Protein AF-0000000078662915 (afdb_homodimer)

pLDDT: mean 79.18, std 27.25, range [23.09, 98.88]

Organism: Novosphingobium aromaticivorans (strain ATCC 700278 / DSM 12444 / CCUG 56034 / CIP 105152 / NBRC 16084 / F199) (NCBI:txid279238)

Solvent-accessible surface area (backbone atoms only — not comparable to full-atom values): 14855 Å² total; per-residue (Å²): 137,83,81,78,77,73,80,78,78,68,84,74,76,77,75,78,74,78,71,64,63,98,58,79,62,72,72,71,41,71,67,49,50,50,50,53,58,54,56,70,69,37,56,68,47,74,76,39,81,43,73,43,39,30,36,21,33,33,58,93,72,35,27,37,26,24,48,35,83,85,54,83,62,68,44,68,25,39,49,70,31,75,62,67,77,45,64,71,22,75,66,59,51,35,18,41,63,47,31,38,31,36,27,36,27,26,48,22,25,51,95,86,35,84,71,43,40,41,32,56,40,85,71,46,70,51,83,130,136,82,78,74,7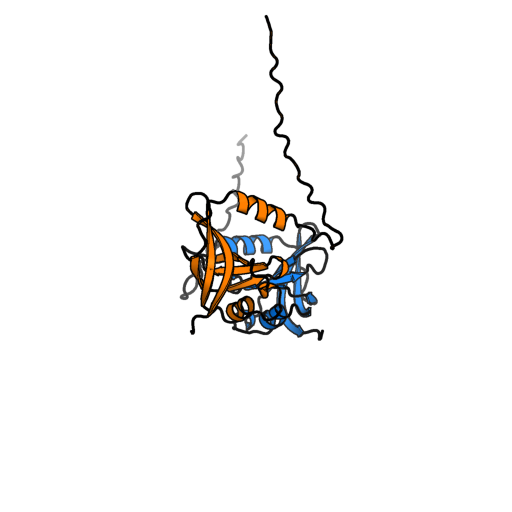6,70,79,79,77,67,83,74,75,75,74,76,73,77,72,64,62,99,58,78,61,72,72,69,42,73,65,49,50,52,51,53,57,54,57,70,70,36,56,65,48,72,75,39,82,44,73,39,39,30,34,21,33,32,57,94,72,35,28,38,27,25,46,36,84,86,54,83,62,69,43,69,24,38,48,68,31,74,62,67,78,45,64,71,22,74,68,60,51,34,17,41,64,47,32,38,31,35,26,37,29,27,48,22,25,52,96,86,35,84,70,44,40,43,34,54,38,86,72,47,72,52,85,131

Radius of gyration: 23.28 Å; Cα contacts (8 Å, |Δi|>4): 462; chains: 2; bounding box: 79×58×66 Å

Secondary structure (DSSP, 8-state):
---------------------SS------HHHHHHHHHHHTSEEPPPEEEEEEEEEEETTTTEEEEE-TTSSSEEEEEE--GGGGSTT-HHHHHHHTT-EEEEEEEEEEETTEEEEEEEEEEEEEPP-/---------------------SS------HHHHHHHHHHHTSEEPPPEEEEEEEEEEETTTTEEEEE-TTSSSEEEEEE--GGGGSTT-HHHHHHHTT-EEEEEEEEEEETTEEEEEEEEEEEEEPP-

Sequence (256 aa):
MTKNVGPRAGPSVCTATIYPVKGTPALLTTEDAEIIRESLKLDWQPLGEILLRTDGFKFHTSGLSIENPEGDGFLMAKVSDPKFKDEENVYTEAAQRRSAITVLARKGYRGGKLAAVEIVEFLNEVPSMTKNVGPRAGPSVCTATIYPVKGTPALLTTEDAEIIRESLKLDWQPLGEILLRTDGFKFHTSGLSIENPEGDGFLMAKVSDPKFKDEENVYTEAAQRRSAITVLARKGYRGGKLAAVEIVEFLNEVPS

Foldseek 3Di:
DDPPPPPPPDPPPPPPPPDDDPDDPPPCPPVNVVVVVVVVPWDKDDKDKDKWFFAAADQVQCWTWTADPVDGDIDTAHEQAPQSNDPPGPRHVRNVVRFIFIFTWMFTDDPRHTDYIYTHGTDGTDDD/DCPCPPPPPPPPPPPPPPDDDPPDPPPCPPVNVVVVVVVVPWDKDDKDKDKWFFAAADQSQCWTWTADPVDGDIDTAHEQAPQSNDPPGPRHVRNVVRFIFIFTWMFTDDPRHTDYIYTHGTDGTDDD

Structure (mmCIF, N/CA/C/O backbone):
data_AF-0000000078662915-model_v1
#
loop_
_entity.id
_entity.type
_entity.pdbx_description
1 polymer 'DUF7947 domain-containing protein'
#
loop_
_atom_site.group_PDB
_atom_site.id
_atom_site.type_symbol
_atom_site.label_atom_id
_atom_site.label_alt_id
_atom_site.label_comp_id
_atom_site.label_asym_id
_atom_site.label_entity_id
_atom_site.label_seq_id
_atom_site.pdbx_PDB_ins_code
_atom_site.Cartn_x
_atom_site.Cartn_y
_atom_site.Cartn_z
_atom_site.occupancy
_atom_site.B_iso_or_equiv
_atom_site.auth_seq_id
_atom_site.auth_comp_id
_atom_site.auth_asym_id
_atom_site.auth_atom_id
_atom_site.pdbx_PDB_model_num
ATOM 1 N N . MET A 1 1 ? 42.406 36.25 36.719 1 28.39 1 MET A N 1
ATOM 2 C CA . MET A 1 1 ? 41.375 36.438 35.719 1 28.39 1 MET A CA 1
ATOM 3 C C . MET A 1 1 ? 40.781 35.094 35.25 1 28.39 1 MET A C 1
ATOM 5 O O . MET A 1 1 ? 41.469 34.312 34.594 1 28.39 1 MET A O 1
ATOM 9 N N . THR A 1 2 ? 39.969 34.375 36.125 1 31.92 2 THR A N 1
ATOM 10 C CA . THR A 1 2 ? 39.438 33.031 36.219 1 31.92 2 THR A CA 1
ATOM 11 C C . THR A 1 2 ? 38.438 32.75 35.094 1 31.92 2 THR A C 1
ATOM 13 O O . THR A 1 2 ? 37.438 33.438 34.969 1 31.92 2 THR A O 1
ATOM 16 N N . LYS A 1 3 ? 38.969 32.219 33.906 1 30.14 3 LYS A N 1
ATOM 17 C CA . LYS A 1 3 ? 38.25 31.875 32.656 1 30.14 3 LYS A CA 1
ATOM 18 C C . LYS A 1 3 ? 37.125 30.875 32.938 1 30.14 3 LYS A C 1
ATOM 20 O O . LYS A 1 3 ? 37.344 29.828 33.531 1 30.14 3 LYS A O 1
ATOM 25 N N . ASN A 1 4 ? 35.812 31.344 33.219 1 29.7 4 ASN A N 1
ATOM 26 C CA . ASN A 1 4 ? 34.562 30.625 33.438 1 29.7 4 ASN A CA 1
ATOM 27 C C . ASN A 1 4 ? 34.25 29.703 32.25 1 29.7 4 ASN A C 1
ATOM 29 O O . ASN A 1 4 ? 34.062 30.156 31.125 1 29.7 4 ASN A O 1
ATOM 33 N N . VAL A 1 5 ? 34.938 28.594 32.156 1 35.88 5 VAL A N 1
ATOM 34 C CA . VAL A 1 5 ? 34.656 27.609 31.109 1 35.88 5 VAL A CA 1
ATOM 35 C C . VAL A 1 5 ? 33.188 27.156 31.203 1 35.88 5 VAL A C 1
ATOM 37 O O . VAL A 1 5 ? 32.75 26.703 32.25 1 35.88 5 VAL A O 1
ATOM 40 N N . GLY A 1 6 ? 32.188 27.969 30.703 1 30.41 6 GLY A N 1
ATOM 41 C CA . GLY A 1 6 ? 30.75 27.641 30.703 1 30.41 6 GLY A CA 1
ATOM 42 C C . GLY A 1 6 ? 30.453 26.25 30.172 1 30.41 6 GLY A C 1
ATOM 43 O O . GLY A 1 6 ? 31.125 25.781 29.25 1 30.41 6 GLY A O 1
ATOM 44 N N 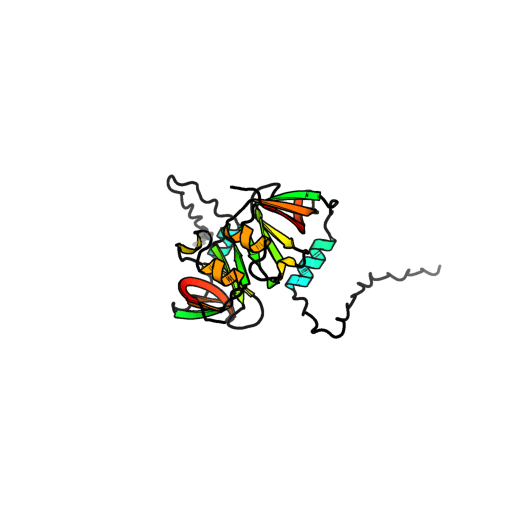. PRO A 1 7 ? 29.969 25.328 31.016 1 30.52 7 PRO A N 1
ATOM 45 C CA . PRO A 1 7 ? 29.609 23.938 30.734 1 30.52 7 PRO A CA 1
ATOM 46 C C . PRO A 1 7 ? 28.719 23.797 29.5 1 30.52 7 PRO A C 1
ATOM 48 O O . PRO A 1 7 ? 27.859 24.656 29.25 1 30.52 7 PRO A O 1
ATOM 51 N N . ARG A 1 8 ? 29.219 23.391 28.359 1 29.59 8 ARG A N 1
ATOM 52 C CA . ARG A 1 8 ? 28.531 23.031 27.125 1 29.59 8 ARG A CA 1
ATOM 53 C C . ARG A 1 8 ? 27.375 22.062 27.406 1 29.59 8 ARG A C 1
ATOM 55 O O . ARG A 1 8 ? 27.594 20.969 27.922 1 29.59 8 ARG A O 1
ATOM 62 N N . ALA A 1 9 ? 26.156 22.531 27.859 1 29.72 9 ALA A N 1
ATOM 63 C CA . ALA A 1 9 ? 24.922 21.75 27.969 1 29.72 9 ALA A CA 1
ATOM 64 C C . ALA A 1 9 ? 24.688 20.906 26.719 1 29.72 9 ALA A C 1
ATOM 66 O O . ALA A 1 9 ? 24.641 21.438 25.609 1 29.72 9 ALA A O 1
ATOM 67 N N . GLY A 1 10 ? 25.391 19.812 26.547 1 29.17 10 GLY A N 1
ATOM 68 C CA . GLY A 1 10 ? 25.094 18.844 25.5 1 29.17 10 GLY A CA 1
ATOM 69 C C . GLY A 1 10 ? 23.625 18.516 25.375 1 29.17 10 GLY A C 1
ATOM 70 O O . GLY A 1 10 ? 22.875 18.688 26.328 1 29.17 10 GLY A O 1
ATOM 71 N N . PRO A 1 11 ? 22.891 18.812 24.297 1 27.42 11 PRO A N 1
ATOM 72 C CA . PRO A 1 11 ? 21.453 18.531 24.094 1 27.42 11 PRO A CA 1
ATOM 73 C C . PRO A 1 11 ? 21.078 17.109 24.5 1 27.42 11 PRO A C 1
ATOM 75 O O . PRO A 1 11 ? 21.719 16.156 24.062 1 27.42 11 PRO A O 1
ATOM 78 N N . SER A 1 12 ? 20.828 16.875 25.766 1 27.55 12 SER A N 1
ATOM 79 C CA . SER A 1 12 ? 20.312 15.578 26.219 1 27.55 12 SER A CA 1
ATOM 80 C C . SER A 1 12 ? 19.094 15.141 25.422 1 27.55 12 SER A C 1
ATOM 82 O O . SER A 1 12 ? 18.125 15.891 25.297 1 27.55 12 SER A O 1
ATOM 84 N N . VAL A 1 13 ? 19.344 14.492 24.297 1 29.81 13 VAL A N 1
ATOM 85 C CA . VAL A 1 13 ? 18.266 13.852 23.531 1 29.81 13 VAL A CA 1
ATOM 86 C C . VAL A 1 13 ? 17.422 12.969 24.453 1 29.81 13 VAL A C 1
ATOM 88 O O . VAL A 1 13 ? 17.953 12.094 25.141 1 29.81 13 VAL A O 1
ATOM 91 N N . CYS A 1 14 ? 16.469 13.492 25.156 1 23.09 14 CYS A N 1
ATOM 92 C CA . CYS A 1 14 ? 15.5 12.773 25.984 1 23.09 14 CYS A CA 1
ATOM 93 C C . CYS A 1 14 ? 14.883 11.609 25.219 1 23.09 14 CYS A C 1
ATOM 95 O O . CYS A 1 14 ? 14.266 11.812 24.172 1 23.09 14 CYS A O 1
ATOM 97 N N . THR A 1 15 ? 15.531 10.469 25.25 1 27.44 15 THR A N 1
ATOM 98 C CA . THR A 1 15 ? 14.953 9.227 24.75 1 27.44 15 THR A CA 1
ATOM 99 C C . THR A 1 15 ? 13.672 8.891 25.5 1 27.44 15 THR A C 1
ATOM 101 O O . THR A 1 15 ? 13.688 8.695 26.719 1 27.44 15 THR A O 1
ATOM 104 N N . ALA A 1 16 ? 12.578 9.523 25.25 1 27.44 16 ALA A N 1
ATOM 105 C CA . ALA A 1 16 ? 11.344 9.07 25.875 1 27.44 16 ALA A CA 1
ATOM 106 C C . ALA A 1 16 ? 11.062 7.605 25.547 1 27.44 16 ALA A C 1
ATOM 108 O O . ALA A 1 16 ? 11.008 7.23 24.375 1 27.44 16 ALA A O 1
ATOM 109 N N . THR A 1 17 ? 11.57 6.773 26.344 1 27.38 17 THR A N 1
ATOM 110 C CA . THR A 1 17 ? 11.188 5.363 26.281 1 27.38 17 THR A CA 1
ATOM 111 C C . THR A 1 17 ? 9.719 5.18 26.625 1 27.38 17 THR A C 1
ATOM 113 O O . THR A 1 17 ? 9.305 5.488 27.75 1 27.38 17 THR A O 1
ATOM 116 N N . ILE A 1 18 ? 8.844 5.371 25.766 1 28.08 18 ILE A N 1
ATOM 117 C CA . ILE A 1 18 ? 7.457 5.008 26.062 1 28.08 18 ILE A CA 1
ATOM 118 C C . ILE A 1 18 ? 7.375 3.523 26.406 1 28.08 18 ILE A C 1
ATOM 120 O O . ILE A 1 18 ? 7.828 2.672 25.641 1 28.08 18 ILE A O 1
ATOM 124 N N . TYR A 1 19 ? 7.352 3.273 27.641 1 29.3 19 TYR A N 1
ATOM 125 C CA . TYR A 1 19 ? 7.098 1.935 28.156 1 29.3 19 TYR A CA 1
ATOM 126 C C . TYR A 1 19 ? 5.734 1.425 27.703 1 29.3 19 TYR A C 1
ATOM 128 O O . TYR A 1 19 ? 4.734 2.135 27.797 1 29.3 19 TYR A O 1
ATOM 136 N N . PRO A 1 20 ? 5.723 0.413 26.828 1 33.88 20 PRO A N 1
ATOM 137 C CA . PRO A 1 20 ? 4.414 -0.174 26.516 1 33.88 20 PRO A CA 1
ATOM 138 C C . PRO A 1 20 ? 3.658 -0.603 27.781 1 33.88 20 PRO A C 1
ATOM 140 O O . PRO A 1 20 ? 4.273 -0.984 28.781 1 33.88 20 PRO A O 1
ATOM 143 N N . VAL A 1 21 ? 2.549 -0.053 28.156 1 32.47 21 VAL A N 1
ATOM 144 C CA . VAL A 1 21 ? 1.638 -0.711 29.078 1 32.47 21 VAL A CA 1
ATOM 145 C C . VAL A 1 21 ? 1.659 -2.221 28.844 1 32.47 21 VAL A C 1
ATOM 147 O O . VAL A 1 21 ? 2.082 -2.682 27.781 1 32.47 21 VAL A O 1
ATOM 150 N N . LYS A 1 22 ? 0.909 -3.125 29.719 1 38 22 LYS A N 1
ATOM 151 C CA . LYS A 1 22 ? 0.925 -4.582 29.844 1 38 22 LYS A CA 1
ATOM 152 C C . LYS A 1 22 ? 0.875 -5.246 28.469 1 38 22 LYS A C 1
ATOM 154 O O . LYS A 1 22 ? 0.846 -6.477 28.375 1 38 22 LYS A O 1
ATOM 159 N N . GLY A 1 23 ? 0.246 -4.613 27.469 1 35.97 23 GLY A N 1
ATOM 160 C CA . GLY A 1 23 ? 0.067 -5.305 26.203 1 35.97 23 GLY A CA 1
ATOM 161 C C . GLY A 1 23 ? 1.358 -5.461 25.422 1 35.97 23 GLY A C 1
ATOM 162 O O . GLY A 1 23 ? 2.379 -4.867 25.781 1 35.97 23 GLY A O 1
ATOM 163 N N . THR A 1 24 ? 1.546 -6.492 24.547 1 36.34 24 THR A N 1
ATOM 164 C CA . THR A 1 24 ? 2.699 -6.805 23.703 1 36.34 24 THR A CA 1
ATOM 165 C C . THR A 1 24 ? 3.291 -5.535 23.109 1 36.34 24 THR A C 1
ATOM 167 O O . THR A 1 24 ? 2.57 -4.723 22.516 1 36.34 24 THR A O 1
ATOM 170 N N . PRO A 1 25 ? 4.375 -5.035 23.625 1 37.81 25 PRO A N 1
ATOM 171 C CA . PRO A 1 25 ? 5.051 -3.918 22.953 1 37.81 25 PRO A CA 1
ATOM 172 C C . PRO A 1 25 ? 4.887 -3.941 21.438 1 37.81 25 PRO A C 1
ATOM 174 O O . PRO A 1 25 ? 5.16 -4.961 20.797 1 37.81 25 PRO A O 1
ATOM 177 N N . ALA A 1 26 ? 3.82 -3.545 20.984 1 41.88 26 ALA A N 1
ATOM 178 C CA . ALA A 1 26 ? 3.857 -3.379 19.531 1 41.88 26 ALA A CA 1
ATOM 179 C C . ALA A 1 26 ? 5.211 -2.84 19.078 1 41.88 26 ALA A C 1
ATOM 181 O O . ALA A 1 26 ? 5.66 -1.793 19.547 1 41.88 26 ALA A O 1
ATOM 182 N N . LEU A 1 27 ? 6.16 -3.643 18.859 1 40.62 27 LEU A N 1
ATOM 183 C CA . LEU A 1 27 ? 7.469 -3.305 18.312 1 40.62 27 LEU A CA 1
ATOM 184 C C . LEU A 1 27 ? 7.355 -2.176 17.297 1 40.62 27 LEU A C 1
ATOM 186 O O . LEU A 1 27 ? 6.656 -2.309 16.281 1 40.62 27 LEU A O 1
ATOM 190 N N . LEU A 1 28 ? 7.316 -1.055 17.781 1 49.72 28 LEU A N 1
ATOM 191 C CA . LEU A 1 28 ? 7.531 0.052 16.859 1 49.72 28 LEU A CA 1
ATOM 192 C C . LEU A 1 28 ? 8.625 -0.286 15.852 1 49.72 28 LEU A C 1
ATOM 194 O O . LEU A 1 28 ? 9.773 -0.539 16.234 1 49.72 28 LEU A O 1
ATOM 198 N N . THR A 1 29 ? 8.203 -0.725 14.719 1 55.97 29 THR A N 1
ATOM 199 C CA . THR A 1 29 ? 9.211 -0.994 13.703 1 55.97 29 THR A CA 1
ATOM 200 C C . THR A 1 29 ? 9.977 0.278 13.352 1 55.97 29 THR A C 1
ATOM 202 O O . THR A 1 29 ? 9.562 1.38 13.711 1 55.97 29 THR A O 1
ATOM 205 N N . THR A 1 30 ? 11.164 0.078 13.008 1 58.88 30 THR A N 1
ATOM 206 C CA . THR A 1 30 ? 11.969 1.174 12.469 1 58.88 30 THR A CA 1
ATOM 207 C C . THR A 1 30 ? 11.133 2.031 11.523 1 58.88 30 THR A C 1
ATOM 209 O O . THR A 1 30 ? 11.266 3.258 11.508 1 58.88 30 THR A O 1
ATOM 212 N N . GLU A 1 31 ? 10.242 1.367 10.828 1 57.69 31 GLU A N 1
ATOM 213 C CA . GLU A 1 31 ? 9.375 2.09 9.906 1 57.69 31 GLU A CA 1
ATOM 214 C C . GLU A 1 31 ? 8.391 2.979 10.656 1 57.69 31 GLU A C 1
ATOM 216 O O . GLU A 1 31 ? 8.164 4.129 10.273 1 57.69 31 GLU A O 1
ATOM 221 N N . ASP A 1 32 ? 7.934 2.436 11.742 1 60.81 32 ASP A N 1
ATOM 222 C CA . ASP A 1 32 ? 7.012 3.229 12.555 1 60.81 32 ASP A CA 1
ATOM 223 C C . ASP A 1 32 ? 7.719 4.445 13.156 1 60.81 32 ASP A C 1
ATOM 225 O O . ASP A 1 32 ? 7.168 5.547 13.156 1 60.81 32 ASP A O 1
ATOM 229 N N . ALA A 1 33 ? 8.891 4.188 13.617 1 62.19 33 ALA A N 1
ATOM 230 C CA . ALA A 1 33 ? 9.656 5.273 14.227 1 62.19 33 ALA A CA 1
ATOM 231 C C . ALA A 1 33 ? 9.938 6.383 13.219 1 62.19 33 ALA A C 1
ATOM 233 O O . ALA A 1 33 ? 9.867 7.566 13.555 1 62.19 33 ALA A O 1
ATOM 234 N N . GLU A 1 34 ? 10.266 6.047 12.055 1 63.16 34 GLU A N 1
ATOM 235 C CA . GLU A 1 34 ? 10.555 7.031 11.023 1 63.16 34 GLU A CA 1
ATOM 236 C C . GLU A 1 34 ? 9.305 7.828 10.648 1 63.16 34 GLU A C 1
ATOM 238 O O . GLU A 1 34 ? 9.375 9.047 10.477 1 63.16 34 GLU A O 1
ATOM 243 N N . ILE A 1 35 ? 8.242 7.18 10.695 1 65.12 35 ILE A N 1
ATOM 244 C CA . ILE A 1 35 ? 6.984 7.844 10.391 1 65.12 35 ILE A CA 1
ATOM 245 C C . ILE A 1 35 ? 6.664 8.867 11.477 1 65.12 35 ILE A C 1
ATOM 247 O O . ILE A 1 35 ? 6.289 10.008 11.172 1 65.12 35 ILE A O 1
ATOM 251 N N . ILE A 1 36 ? 6.844 8.445 12.703 1 64.75 36 ILE A N 1
ATOM 252 C CA . ILE A 1 36 ? 6.574 9.344 13.82 1 64.75 36 ILE A CA 1
ATOM 253 C C . ILE A 1 36 ? 7.508 10.547 13.758 1 64.75 36 ILE A C 1
ATOM 255 O O . ILE A 1 36 ? 7.062 11.695 13.859 1 64.75 36 ILE A O 1
ATOM 259 N N . ARG A 1 37 ? 8.742 10.336 13.609 1 69.5 37 ARG A N 1
ATOM 260 C CA . ARG A 1 37 ? 9.727 11.414 13.562 1 69.5 37 ARG A CA 1
ATOM 261 C C . ARG A 1 37 ? 9.414 12.383 12.422 1 69.5 37 ARG A C 1
ATOM 263 O O . ARG A 1 37 ? 9.477 13.602 12.602 1 69.5 37 ARG A O 1
ATOM 270 N N . GLU A 1 38 ? 9.039 11.852 11.328 1 72.06 38 GLU A N 1
ATOM 271 C CA . GLU A 1 38 ? 8.75 12.703 10.18 1 72.06 38 GLU A CA 1
ATOM 272 C C . GLU A 1 38 ? 7.477 13.516 10.398 1 72.06 38 GLU A C 1
ATOM 274 O O . GLU A 1 38 ? 7.398 14.68 10.016 1 72.06 38 GLU A O 1
ATOM 279 N N . SER A 1 39 ? 6.648 12.867 11.078 1 74.31 39 SER A N 1
ATOM 280 C CA . SER A 1 39 ? 5.379 13.539 11.336 1 74.31 39 SER A CA 1
ATOM 281 C C . SER A 1 39 ? 5.566 14.742 12.258 1 74.31 39 SER A C 1
ATOM 283 O O . SER A 1 39 ? 4.879 15.758 12.109 1 74.31 39 SER A O 1
ATOM 285 N N . LEU A 1 40 ? 6.543 14.609 13.18 1 74.44 40 LEU A N 1
ATOM 286 C CA . LEU A 1 40 ? 6.762 15.664 14.172 1 74.44 40 LEU A CA 1
ATOM 287 C C . LEU A 1 40 ? 7.383 16.891 13.516 1 74.44 40 LEU A C 1
ATOM 289 O O . LEU A 1 40 ? 7.285 18 14.055 1 74.44 40 LEU A O 1
ATOM 293 N N . LYS A 1 41 ? 7.848 16.828 12.445 1 84.62 41 LYS A N 1
ATOM 294 C CA . LYS A 1 41 ? 8.578 17.922 11.797 1 84.62 41 LYS A CA 1
ATOM 295 C C . LYS A 1 41 ? 7.711 18.609 10.75 1 84.62 41 LYS A C 1
ATOM 297 O O . LYS A 1 41 ? 8.164 19.547 10.078 1 84.62 41 LYS A O 1
ATOM 302 N N . LEU A 1 42 ? 6.457 18.359 10.797 1 93.69 42 LEU A N 1
ATOM 303 C CA . LEU A 1 42 ? 5.617 18.891 9.734 1 93.69 42 LEU A CA 1
ATOM 304 C C . LEU A 1 42 ? 4.824 20.094 10.227 1 93.69 42 LEU A C 1
ATOM 306 O O . LEU A 1 42 ? 4.523 20.203 11.414 1 93.69 42 LEU A O 1
ATOM 310 N N . ASP A 1 43 ? 4.578 21.047 9.375 1 95.31 43 ASP A N 1
ATOM 311 C CA . ASP A 1 43 ? 3.611 22.109 9.617 1 95.31 43 ASP A CA 1
ATOM 312 C C . ASP A 1 43 ? 2.186 21.641 9.367 1 95.31 43 ASP A C 1
ATOM 314 O O . ASP A 1 43 ? 1.723 21.625 8.219 1 95.31 43 ASP A O 1
ATOM 318 N N . TRP A 1 44 ? 1.482 21.234 10.461 1 96.56 44 TRP A N 1
ATOM 319 C CA . TRP A 1 44 ? 0.143 20.672 10.344 1 96.56 44 TRP A CA 1
ATOM 320 C C . TRP A 1 44 ? -0.913 21.766 10.305 1 96.56 44 TRP A C 1
ATOM 322 O O . TRP A 1 44 ? -0.854 22.719 11.078 1 96.56 44 TRP A O 1
ATOM 332 N N . GLN A 1 45 ? -1.769 21.562 9.398 1 97.44 45 GLN A N 1
ATOM 333 C CA . GLN A 1 45 ? -2.947 22.422 9.336 1 97.44 45 GLN A CA 1
ATOM 334 C C . GLN A 1 45 ? -4.074 21.859 10.203 1 97.44 45 GLN A C 1
ATOM 336 O O . GLN A 1 45 ? -4.051 20.703 10.594 1 97.44 45 GLN A O 1
ATOM 341 N N . PRO A 1 46 ? -4.977 22.734 10.523 1 97.56 46 PRO A N 1
ATOM 342 C CA . PRO A 1 46 ? -6.125 22.25 11.289 1 97.56 46 PRO A CA 1
ATOM 343 C C . PRO A 1 46 ? -6.938 21.203 10.531 1 97.56 46 PRO A C 1
ATOM 345 O O . PRO A 1 46 ? -6.906 21.172 9.305 1 97.56 46 PRO A O 1
ATOM 348 N N . LEU A 1 47 ? -7.707 20.453 11.297 1 98.31 47 LEU A N 1
ATOM 349 C CA . LEU A 1 47 ? -8.617 19.453 10.727 1 98.31 47 LEU A CA 1
ATOM 350 C C . LEU A 1 47 ? -9.656 20.125 9.836 1 98.31 47 LEU A C 1
ATOM 352 O O . LEU A 1 47 ? -10.164 21.203 10.164 1 98.31 47 LEU A O 1
ATOM 356 N N . GLY A 1 48 ? -9.922 19.453 8.75 1 98.5 48 GLY A N 1
ATOM 357 C CA . GLY A 1 48 ? -10.984 19.875 7.848 1 98.5 48 GLY A CA 1
ATOM 358 C C . GLY A 1 48 ? -11.453 18.781 6.918 1 98.5 48 GLY A C 1
ATOM 359 O O . GLY A 1 48 ? -10.875 17.688 6.891 1 98.5 48 GLY A O 1
ATOM 360 N N . GLU A 1 49 ? -12.586 19.078 6.246 1 98.69 49 GLU A N 1
ATOM 361 C CA . GLU A 1 49 ? -13.109 18.156 5.242 1 98.69 49 GLU A CA 1
ATOM 362 C C . GLU A 1 49 ? -12.273 18.203 3.965 1 98.69 49 GLU A C 1
ATOM 364 O O . GLU A 1 49 ? -12.008 19.281 3.43 1 98.69 49 GLU A O 1
ATOM 369 N N . ILE A 1 50 ? -11.844 17.078 3.484 1 98.5 50 ILE A N 1
ATOM 370 C CA . ILE A 1 50 ? -11.016 16.984 2.287 1 98.5 50 ILE A CA 1
ATOM 371 C C . ILE A 1 50 ? -11.539 15.883 1.377 1 98.5 50 ILE A C 1
ATOM 373 O O . ILE A 1 50 ? -11.93 14.812 1.852 1 98.5 50 ILE A O 1
ATOM 377 N N . LEU A 1 51 ? -11.57 16.125 0.111 1 98.62 51 LEU A N 1
ATOM 378 C CA . LEU A 1 51 ? -11.875 15.109 -0.894 1 98.62 51 LEU A CA 1
ATOM 379 C C . LEU A 1 51 ? -10.609 14.367 -1.319 1 98.62 51 LEU A C 1
ATOM 381 O O . LEU A 1 51 ? -9.617 15 -1.704 1 98.62 51 LEU A O 1
ATOM 385 N N . LEU A 1 52 ? -10.617 13.102 -1.241 1 98.75 52 LEU A N 1
ATOM 386 C CA . LEU A 1 52 ? -9.469 12.273 -1.6 1 98.75 52 LEU A CA 1
ATOM 387 C C . LEU A 1 52 ? -9.883 11.172 -2.572 1 98.75 52 LEU A C 1
ATOM 389 O O . LEU A 1 52 ? -10.938 10.562 -2.416 1 98.75 52 LEU A O 1
ATOM 393 N N . ARG A 1 53 ? -9.07 10.906 -3.568 1 98.62 53 ARG A N 1
ATOM 394 C CA . ARG A 1 53 ? -9.242 9.734 -4.422 1 98.62 53 ARG A CA 1
ATOM 395 C C . ARG A 1 53 ? -8.375 8.578 -3.943 1 98.62 53 ARG A C 1
ATOM 397 O O . ARG A 1 53 ? -7.152 8.711 -3.848 1 98.62 53 ARG A O 1
ATOM 404 N N . THR A 1 54 ? -9.008 7.438 -3.715 1 98.56 54 THR A N 1
ATOM 405 C CA . THR A 1 54 ? -8.32 6.305 -3.107 1 98.56 54 THR A CA 1
ATOM 406 C C . THR A 1 54 ? -7.648 5.445 -4.172 1 98.56 54 THR A C 1
ATOM 408 O O . THR A 1 54 ? -8.047 5.465 -5.34 1 98.56 54 THR A O 1
ATOM 411 N N . ASP A 1 55 ? -6.617 4.645 -3.783 1 98.06 55 ASP A N 1
ATOM 412 C CA . ASP A 1 55 ? -5.805 3.869 -4.715 1 98.06 55 ASP A CA 1
ATOM 413 C C . ASP A 1 55 ? -5.398 2.529 -4.105 1 98.06 55 ASP A C 1
ATOM 415 O O . ASP A 1 55 ? -4.984 1.616 -4.824 1 98.06 55 ASP A O 1
ATOM 419 N N . GLY A 1 56 ? -5.492 2.406 -2.814 1 98.44 56 GLY A N 1
ATOM 420 C CA . GLY A 1 56 ? -5.066 1.2 -2.123 1 98.44 56 GLY A CA 1
ATOM 421 C C . GLY A 1 56 ? -4.973 1.376 -0.619 1 98.44 56 GLY A C 1
ATOM 422 O O . GLY A 1 56 ? -5.438 2.379 -0.075 1 98.44 56 GLY A O 1
ATOM 423 N N . PHE A 1 57 ? -4.367 0.369 0.072 1 98.69 57 PHE A N 1
ATOM 424 C CA . PHE A 1 57 ? -4.199 0.446 1.519 1 98.69 57 PHE A CA 1
ATOM 425 C C . PHE A 1 57 ? -3.16 -0.559 1.999 1 98.69 57 PHE A C 1
ATOM 427 O O . PHE A 1 57 ? -2.734 -1.432 1.238 1 98.69 57 PHE A O 1
ATOM 434 N N . LYS A 1 58 ? -2.744 -0.357 3.164 1 97.44 58 LYS A N 1
ATOM 435 C CA . LYS A 1 58 ? -1.935 -1.282 3.951 1 97.44 58 LYS A CA 1
ATOM 436 C C . LYS A 1 58 ? -2.432 -1.358 5.391 1 97.44 58 LYS A C 1
ATOM 438 O O . LYS A 1 58 ? -2.398 -0.363 6.117 1 97.44 58 LYS A O 1
ATOM 443 N N . PHE A 1 59 ? -2.781 -2.578 5.824 1 97.69 59 PHE A N 1
ATOM 444 C CA . PHE A 1 59 ? -3.318 -2.729 7.172 1 97.69 59 PHE A CA 1
ATOM 445 C C . PHE A 1 59 ? -2.234 -2.498 8.219 1 97.69 59 PHE A C 1
ATOM 447 O O . PHE A 1 59 ? -2.449 -1.774 9.195 1 97.69 59 PHE A O 1
ATOM 454 N N . HIS A 1 60 ? -1.067 -3.061 8.055 1 94.06 60 HIS A N 1
ATOM 455 C CA . HIS A 1 60 ? -0.074 -3.078 9.125 1 94.06 60 HIS A CA 1
ATOM 456 C C . HIS A 1 60 ? 0.406 -1.668 9.453 1 94.06 60 HIS A C 1
ATOM 458 O O . HIS A 1 60 ? 0.911 -1.421 10.547 1 94.06 60 HIS A O 1
ATOM 464 N N . THR A 1 61 ? 0.255 -0.765 8.484 1 93.44 61 THR A N 1
ATOM 465 C CA . THR A 1 61 ? 0.702 0.598 8.75 1 93.44 61 THR A CA 1
ATOM 466 C C . THR A 1 61 ? -0.49 1.534 8.93 1 93.44 61 THR A C 1
ATOM 468 O O . THR A 1 61 ? -0.319 2.748 9.055 1 93.44 61 THR A O 1
ATOM 471 N N . SER A 1 62 ? -1.697 1.062 8.836 1 96.81 62 SER A N 1
ATOM 472 C CA . SER A 1 62 ? -2.906 1.878 8.82 1 96.81 62 SER A CA 1
ATOM 473 C C . SER A 1 62 ? -2.826 2.959 7.746 1 96.81 62 SER A C 1
ATOM 475 O O . SER A 1 62 ? -3.121 4.129 8.008 1 96.81 62 SER A O 1
ATOM 477 N N . GLY A 1 63 ? -2.424 2.562 6.578 1 97.25 63 GLY A N 1
ATOM 478 C CA . GLY A 1 63 ? -2.189 3.49 5.484 1 97.25 63 GLY A CA 1
ATOM 479 C C . GLY A 1 63 ? -3.219 3.377 4.375 1 97.25 63 GLY A C 1
ATOM 480 O O . GLY A 1 63 ? -3.543 2.273 3.932 1 97.25 63 GLY A O 1
ATOM 481 N N . LEU A 1 64 ? -3.678 4.488 3.926 1 98.69 64 LEU A N 1
ATOM 482 C CA . LEU A 1 64 ? -4.531 4.586 2.748 1 98.69 64 LEU A CA 1
ATOM 483 C C . LEU A 1 64 ? -3.803 5.281 1.604 1 98.69 64 LEU A C 1
ATOM 485 O O . LEU A 1 64 ? -3.402 6.438 1.73 1 98.69 64 LEU A O 1
ATOM 489 N N . SER A 1 65 ? -3.619 4.566 0.548 1 98.25 65 SER A N 1
ATOM 490 C CA . SER A 1 65 ? -3.004 5.145 -0.642 1 98.25 65 SER A CA 1
ATOM 491 C C . SER A 1 65 ? -3.979 6.059 -1.378 1 98.25 65 SER A C 1
ATOM 493 O O . SER A 1 65 ? -5.098 5.652 -1.701 1 98.25 65 SER A O 1
ATOM 495 N N . ILE A 1 66 ? -3.477 7.277 -1.598 1 98.75 66 ILE A N 1
ATOM 496 C CA . ILE A 1 66 ? -4.348 8.266 -2.219 1 98.75 66 ILE A CA 1
ATOM 497 C C . ILE A 1 66 ? -3.586 9.016 -3.309 1 98.75 66 ILE A C 1
ATOM 499 O O . ILE A 1 66 ? -2.355 9.094 -3.271 1 98.75 66 ILE A O 1
ATOM 503 N N . GLU A 1 67 ? -4.359 9.555 -4.281 1 97.94 67 GLU A N 1
ATOM 504 C CA . GLU A 1 67 ? -3.775 10.555 -5.172 1 97.94 67 GLU A CA 1
ATOM 505 C C . GLU A 1 67 ? -3.438 11.836 -4.41 1 97.94 67 GLU A C 1
ATOM 507 O O . GLU A 1 67 ? -4.191 12.266 -3.535 1 97.94 67 GLU A O 1
ATOM 512 N N . ASN A 1 68 ? -2.33 12.359 -4.734 1 97.75 68 ASN A N 1
ATOM 513 C CA . ASN A 1 68 ? -1.988 13.648 -4.141 1 97.75 68 ASN A CA 1
ATOM 514 C C . ASN A 1 68 ? -3.035 14.711 -4.465 1 97.75 68 ASN A C 1
ATOM 516 O O . ASN A 1 68 ? -3.225 15.062 -5.633 1 97.75 68 ASN A O 1
ATOM 520 N N . PRO A 1 69 ? -3.641 15.188 -3.398 1 97.94 69 PRO A N 1
ATOM 521 C CA . PRO A 1 69 ? -4.711 16.141 -3.676 1 97.94 69 PRO A CA 1
ATOM 522 C C . PRO A 1 69 ? -4.184 17.5 -4.141 1 97.94 69 PRO A 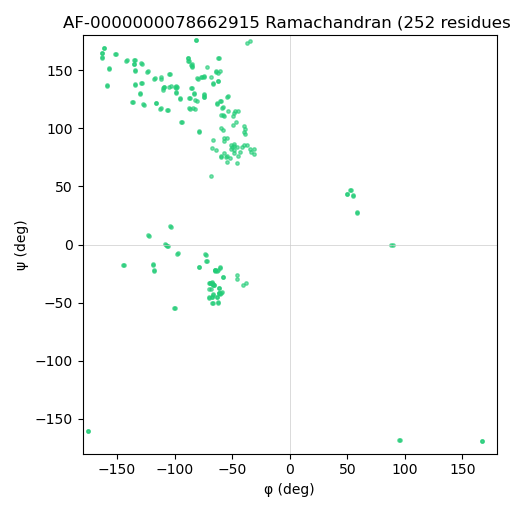C 1
ATOM 524 O O . PRO A 1 69 ? -4.957 18.344 -4.605 1 97.94 69 PRO A O 1
ATOM 527 N N . GLU A 1 70 ? -2.871 17.734 -4.07 1 97 70 GLU A N 1
ATOM 528 C CA . GLU A 1 70 ? -2.33 19.047 -4.41 1 97 70 GLU A CA 1
ATOM 529 C C . GLU A 1 70 ? -1.292 18.953 -5.527 1 97 70 GLU A C 1
ATOM 531 O O . GLU A 1 70 ? -0.59 19.922 -5.82 1 97 70 GLU A O 1
ATOM 536 N N . GLY A 1 71 ? -1.143 17.891 -6.078 1 93.25 71 GLY A N 1
ATOM 537 C CA . GLY A 1 71 ? -0.13 17.734 -7.113 1 93.25 71 GLY A CA 1
ATOM 538 C C . GLY A 1 71 ? -0.159 16.375 -7.77 1 93.25 71 GLY A C 1
ATOM 539 O O . GLY A 1 71 ? -1.186 15.688 -7.75 1 93.25 71 GLY A O 1
ATOM 540 N N . ASP A 1 72 ? 0.923 16.078 -8.375 1 93.12 72 ASP A N 1
ATOM 541 C CA . ASP A 1 72 ? 1.062 14.789 -9.055 1 93.12 72 ASP A CA 1
ATOM 542 C C . ASP A 1 72 ? 1.498 13.695 -8.078 1 93.12 72 ASP A C 1
ATOM 544 O O . ASP A 1 72 ? 2.111 13.984 -7.051 1 93.12 72 ASP A O 1
ATOM 548 N N . GLY A 1 73 ? 1.105 12.539 -8.469 1 95 73 GLY A N 1
ATOM 549 C CA . GLY A 1 73 ? 1.606 11.391 -7.723 1 95 73 GLY A CA 1
ATOM 550 C C . GLY A 1 73 ? 0.646 10.914 -6.652 1 95 73 GLY A C 1
ATOM 551 O O . GLY A 1 73 ? -0.551 11.203 -6.703 1 95 73 GLY A O 1
ATOM 552 N N . PHE A 1 74 ? 1.197 10.031 -5.812 1 96.31 74 PHE A N 1
ATOM 553 C CA . PHE A 1 74 ? 0.406 9.383 -4.777 1 96.31 74 PHE A CA 1
ATOM 554 C C . PHE A 1 74 ? 1.08 9.516 -3.416 1 96.31 74 PHE A C 1
ATOM 556 O O . PHE A 1 74 ? 2.281 9.781 -3.336 1 96.31 74 PHE A O 1
ATOM 563 N N . LEU A 1 75 ? 0.298 9.43 -2.406 1 95.69 75 LEU A N 1
ATOM 564 C CA . LEU A 1 75 ? 0.874 9.344 -1.068 1 95.69 75 LEU A CA 1
ATOM 565 C C . LEU A 1 75 ? 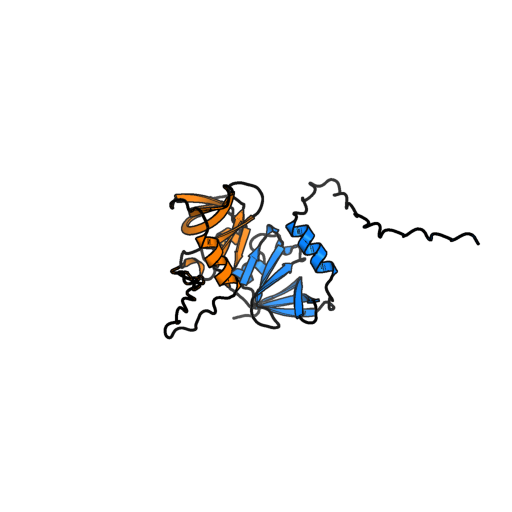0.078 8.383 -0.191 1 95.69 75 LEU A C 1
ATOM 567 O O . LEU A 1 75 ? -1.05 8.016 -0.529 1 95.69 75 LEU A O 1
ATOM 571 N N . MET A 1 76 ? 0.711 7.883 0.849 1 96.44 76 MET A N 1
ATOM 572 C CA . MET A 1 76 ? 0.065 7.047 1.854 1 96.44 76 MET A CA 1
ATOM 573 C C . MET A 1 76 ? -0.413 7.883 3.037 1 96.44 76 MET A C 1
ATOM 575 O O . MET A 1 76 ? 0.388 8.281 3.883 1 96.44 76 MET A O 1
ATOM 579 N N . ALA A 1 77 ? -1.675 8.086 3.09 1 97.88 77 ALA A N 1
ATOM 580 C CA . ALA A 1 77 ? -2.25 8.797 4.23 1 97.88 77 ALA A CA 1
ATOM 581 C C . ALA A 1 77 ? -2.316 7.891 5.457 1 97.88 77 ALA A C 1
ATOM 583 O O . ALA A 1 77 ? -2.619 6.703 5.348 1 97.88 77 ALA A O 1
ATOM 584 N N . LYS A 1 78 ? -2.092 8.469 6.59 1 96.69 78 LYS A N 1
ATOM 585 C CA . LYS A 1 78 ? -2.322 7.762 7.844 1 96.69 78 LYS A CA 1
ATOM 586 C C . LYS A 1 78 ? -3.791 7.824 8.25 1 96.69 78 LYS A C 1
ATOM 588 O O . LYS A 1 78 ? -4.391 8.906 8.266 1 96.69 78 LYS A O 1
ATOM 593 N N . VAL A 1 79 ? -4.312 6.676 8.562 1 98.5 79 VAL A N 1
ATOM 594 C CA . VAL A 1 79 ? -5.695 6.648 9.031 1 98.5 79 VAL A CA 1
ATOM 595 C C . VAL A 1 79 ? -5.719 6.383 10.531 1 98.5 79 VAL A C 1
ATOM 597 O O . VAL A 1 79 ? -5.352 5.293 10.984 1 98.5 79 VAL A O 1
ATOM 600 N N . SER A 1 80 ? -6.184 7.336 11.25 1 97.25 80 SER A N 1
ATOM 601 C CA . SER A 1 80 ? -6.238 7.234 12.703 1 97.25 80 SER A CA 1
ATOM 602 C C . SER A 1 80 ? -7.625 6.801 13.172 1 97.25 80 SER A C 1
ATOM 604 O O . SER A 1 80 ? -7.836 6.566 14.367 1 97.25 80 SER A O 1
ATOM 606 N N . ASP A 1 81 ? -8.562 6.734 12.289 1 97.69 81 ASP A N 1
ATOM 607 C CA . ASP A 1 81 ? -9.875 6.18 12.57 1 97.69 81 ASP A CA 1
ATOM 608 C C . ASP A 1 81 ? -9.789 4.695 12.93 1 97.69 81 ASP A C 1
ATOM 610 O O . ASP A 1 81 ? -9.344 3.885 12.109 1 97.69 81 ASP A O 1
ATOM 614 N N . PRO A 1 82 ? -10.234 4.25 14.102 1 97.5 82 PRO A N 1
ATOM 615 C CA . PRO A 1 82 ? -10.141 2.852 14.516 1 97.5 82 PRO A CA 1
ATOM 616 C C . PRO A 1 82 ? -10.891 1.902 13.586 1 97.5 82 PRO A C 1
ATOM 618 O O . PRO A 1 82 ? -10.562 0.717 13.508 1 97.5 82 PRO A O 1
ATOM 621 N N . LYS A 1 83 ? -11.828 2.385 12.82 1 97.12 83 LYS A N 1
ATOM 622 C CA . LYS A 1 83 ? -12.586 1.558 11.891 1 97.12 83 LYS A CA 1
ATOM 623 C C . LYS A 1 83 ? -11.672 0.946 10.828 1 97.12 83 LYS A C 1
ATOM 625 O O . LYS A 1 83 ? -12.023 -0.052 10.203 1 97.12 83 LYS A O 1
ATOM 630 N N . PHE A 1 84 ? -10.539 1.581 10.633 1 97.94 84 PHE A N 1
ATOM 631 C CA . PHE A 1 84 ? -9.617 1.124 9.594 1 97.94 84 PHE A CA 1
ATOM 632 C C . PHE A 1 84 ? -9.078 -0.263 9.922 1 97.94 84 PHE A C 1
ATOM 634 O O . PHE A 1 84 ? -8.664 -0.999 9.023 1 97.94 84 PHE A O 1
ATOM 641 N N . LYS A 1 85 ? -9.094 -0.664 11.125 1 95.19 85 LYS A N 1
ATOM 642 C CA . LYS A 1 85 ? -8.508 -1.932 11.547 1 95.19 85 LYS A CA 1
ATOM 643 C C . LYS A 1 85 ? -9.43 -3.102 11.211 1 95.19 85 LYS A C 1
ATOM 645 O O . LYS A 1 85 ? -8.984 -4.254 11.172 1 95.19 85 LYS A O 1
ATOM 650 N N . ASP A 1 86 ? -10.664 -2.799 11 1 95.94 86 ASP A N 1
ATOM 651 C CA . ASP A 1 86 ? -11.633 -3.844 10.664 1 95.94 86 ASP A CA 1
ATOM 652 C C . ASP A 1 86 ? -11.445 -4.328 9.227 1 95.94 86 ASP A C 1
ATOM 654 O O . ASP A 1 86 ? -11.094 -3.541 8.344 1 95.94 86 ASP A O 1
ATOM 658 N N . GLU A 1 87 ? -11.664 -5.633 9.008 1 94.12 87 GLU A N 1
ATOM 659 C CA . GLU A 1 87 ? -11.734 -6.129 7.633 1 94.12 87 GLU A CA 1
ATOM 660 C C . GLU A 1 87 ? -12.914 -5.523 6.891 1 94.12 87 GLU A C 1
ATOM 662 O O . GLU A 1 87 ? -13.961 -5.25 7.488 1 94.12 87 GLU A O 1
ATOM 667 N N . GLU A 1 88 ? -12.719 -5.371 5.605 1 94.75 88 GLU A N 1
ATOM 668 C CA . GLU A 1 88 ? -13.773 -4.891 4.723 1 94.75 88 GLU A CA 1
ATOM 669 C C . GLU A 1 88 ? -14.43 -3.631 5.277 1 94.75 88 GLU A C 1
ATOM 671 O O . GLU A 1 88 ? -15.656 -3.533 5.328 1 94.75 88 GLU A O 1
ATOM 676 N N . ASN A 1 89 ? -13.625 -2.695 5.773 1 97.38 89 ASN A N 1
ATOM 677 C CA . ASN A 1 89 ? -14.117 -1.423 6.293 1 97.38 89 ASN A CA 1
ATOM 678 C C . ASN A 1 89 ? -14.375 -0.424 5.168 1 97.38 89 ASN A C 1
ATOM 680 O O . ASN A 1 89 ? -14.07 -0.696 4.004 1 97.38 89 ASN A O 1
ATOM 684 N N . VAL A 1 90 ? -14.891 0.738 5.488 1 98.12 90 VAL A N 1
ATOM 685 C CA . VAL A 1 90 ? -15.359 1.707 4.5 1 98.12 90 VAL A CA 1
ATOM 686 C C . VAL A 1 90 ? -14.18 2.232 3.693 1 98.12 90 VAL A C 1
ATOM 688 O O . VAL A 1 90 ? -14.312 2.523 2.502 1 98.12 90 VAL A O 1
ATOM 691 N N . TYR A 1 91 ? -12.992 2.385 4.293 1 98.62 91 TYR A N 1
ATOM 692 C CA . TYR A 1 91 ? -11.812 2.859 3.582 1 98.62 91 TYR A CA 1
ATOM 693 C C . TYR A 1 91 ? -11.352 1.843 2.543 1 98.62 91 TYR A C 1
ATOM 695 O O . TYR A 1 91 ? -11.109 2.193 1.388 1 98.62 91 TYR A O 1
ATOM 703 N N . THR A 1 92 ? -11.219 0.595 2.996 1 98.19 92 THR A N 1
ATOM 704 C CA . THR A 1 92 ? -10.688 -0.445 2.119 1 98.19 9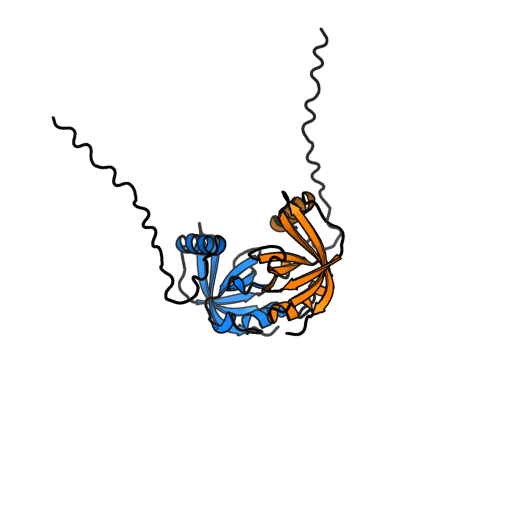2 THR A CA 1
ATOM 705 C C . THR A 1 92 ? -11.688 -0.779 1.014 1 98.19 92 THR A C 1
ATOM 707 O O . THR A 1 92 ? -11.289 -1.083 -0.114 1 98.19 92 THR A O 1
ATOM 710 N N . GLU A 1 93 ? -12.977 -0.7 1.321 1 97.12 93 GLU A N 1
ATOM 711 C CA . GLU A 1 93 ? -14 -0.888 0.293 1 97.12 93 GLU A CA 1
ATOM 712 C C . GLU A 1 93 ? -13.906 0.193 -0.78 1 97.12 93 GLU A C 1
ATOM 714 O O . GLU A 1 93 ? -13.984 -0.103 -1.975 1 97.12 93 GLU A O 1
ATOM 719 N N . ALA A 1 94 ? -13.758 1.419 -0.364 1 97.81 94 ALA A N 1
ATOM 720 C CA . ALA A 1 94 ? -13.617 2.514 -1.32 1 97.81 94 ALA A CA 1
ATOM 721 C C . ALA A 1 94 ? -12.367 2.324 -2.184 1 97.81 94 ALA A C 1
ATOM 723 O O . ALA A 1 94 ? -12.398 2.586 -3.389 1 97.81 94 ALA A O 1
ATOM 724 N N . ALA A 1 95 ? -11.273 1.905 -1.559 1 97.75 95 ALA A N 1
ATOM 725 C CA . ALA A 1 95 ? -10.023 1.707 -2.283 1 97.75 95 ALA A CA 1
ATOM 726 C C . ALA A 1 95 ? -10.172 0.636 -3.359 1 97.75 95 ALA A C 1
ATOM 728 O O . ALA A 1 95 ? -9.578 0.737 -4.434 1 97.75 95 ALA A O 1
ATOM 729 N N . GLN A 1 96 ? -10.93 -0.39 -3.076 1 96.44 96 GLN A N 1
ATOM 730 C CA . GLN A 1 96 ? -11.164 -1.459 -4.043 1 96.44 96 GLN A CA 1
ATOM 731 C C . GLN A 1 96 ? -11.781 -0.915 -5.328 1 96.44 96 GLN A C 1
ATOM 733 O O . GLN A 1 96 ? -11.547 -1.457 -6.41 1 96.44 96 GLN A O 1
ATOM 738 N N . ARG A 1 97 ? -12.445 0.095 -5.203 1 96.06 97 ARG A N 1
ATOM 739 C CA . ARG A 1 97 ? -13.148 0.679 -6.34 1 96.06 97 ARG A CA 1
ATOM 740 C C . ARG A 1 97 ? -12.453 1.946 -6.824 1 96.06 97 ARG A C 1
ATOM 742 O O . ARG A 1 97 ? -12.953 2.629 -7.723 1 96.06 97 ARG A O 1
ATOM 749 N N . ARG A 1 98 ? -11.438 2.318 -6.215 1 97.06 98 ARG A N 1
ATOM 750 C CA . ARG A 1 98 ? -10.719 3.555 -6.508 1 97.06 98 ARG A CA 1
ATOM 751 C C . ARG A 1 98 ? -11.656 4.758 -6.453 1 97.06 98 ARG A C 1
ATOM 753 O O . ARG A 1 98 ? -11.578 5.648 -7.301 1 97.06 98 ARG A O 1
ATOM 760 N N . SER A 1 99 ? -12.477 4.75 -5.465 1 97.38 99 SER A N 1
ATOM 761 C CA . SER A 1 99 ? -13.508 5.781 -5.355 1 97.38 99 SER A CA 1
ATOM 762 C C . SER A 1 99 ? -12.969 7.027 -4.66 1 97.38 99 SER A C 1
ATOM 764 O O . SER A 1 99 ? -11.969 6.961 -3.943 1 97.38 99 SER A O 1
ATOM 766 N N . ALA A 1 100 ? -13.648 8.133 -5.012 1 98.62 100 ALA A N 1
ATOM 767 C CA . ALA A 1 100 ? -13.414 9.352 -4.234 1 98.62 100 ALA A CA 1
ATOM 768 C C . ALA A 1 100 ? -14.203 9.328 -2.928 1 98.62 100 ALA A C 1
ATOM 770 O O . ALA A 1 100 ? -15.352 8.875 -2.895 1 98.62 100 ALA A O 1
ATOM 771 N N . ILE A 1 101 ? -13.555 9.852 -1.882 1 98.75 101 ILE A N 1
ATOM 772 C CA . ILE A 1 101 ? -14.195 9.906 -0.572 1 98.75 101 ILE A CA 1
ATOM 773 C C . ILE A 1 101 ? -13.992 11.281 0.049 1 98.75 101 ILE A C 1
ATOM 775 O O . ILE A 1 101 ? -12.977 11.938 -0.189 1 98.75 101 ILE A O 1
ATOM 779 N N . THR A 1 102 ? -14.906 11.727 0.853 1 98.81 102 THR A N 1
ATOM 780 C CA . THR A 1 102 ? -14.75 12.875 1.74 1 98.81 1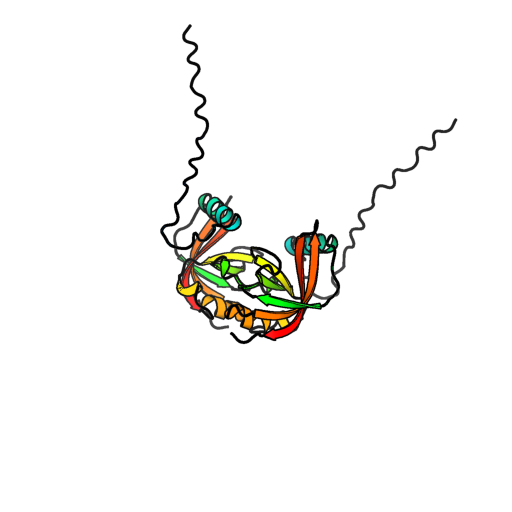02 THR A CA 1
ATOM 781 C C . THR A 1 102 ? -14.422 12.422 3.16 1 98.81 102 THR A C 1
ATOM 783 O O . THR A 1 102 ? -15.07 11.516 3.695 1 98.81 102 THR A O 1
ATOM 786 N N . VAL A 1 103 ? -13.398 13.039 3.684 1 98.88 103 VAL A N 1
ATOM 787 C CA . VAL A 1 103 ? -12.93 12.648 5.012 1 98.88 103 VAL A CA 1
ATOM 788 C C . VAL A 1 103 ? -12.672 13.891 5.859 1 98.88 103 VAL A C 1
ATOM 790 O O . VAL A 1 103 ? -12.555 14.992 5.328 1 98.88 103 VAL A O 1
ATOM 793 N N . LEU A 1 104 ? -12.68 13.68 7.191 1 98.88 104 LEU A N 1
ATOM 794 C CA . LEU A 1 104 ? -12.062 14.633 8.109 1 98.88 104 LEU A CA 1
ATOM 795 C C . LEU A 1 104 ? -10.578 14.336 8.289 1 98.88 104 LEU A C 1
ATOM 797 O O . LEU A 1 104 ? -10.211 13.266 8.773 1 98.88 104 LEU A O 1
ATOM 801 N N . ALA A 1 105 ? -9.781 15.328 7.859 1 98.75 105 ALA A N 1
ATOM 802 C CA . ALA A 1 105 ? -8.344 15.062 7.824 1 98.75 105 ALA A CA 1
ATOM 803 C C . ALA A 1 105 ? -7.543 16.344 8.016 1 98.75 105 ALA A C 1
ATOM 805 O O . ALA A 1 105 ? -8.102 17.453 7.977 1 98.75 105 ALA A O 1
ATOM 806 N N . ARG A 1 106 ? -6.273 16.219 8.328 1 98.06 106 ARG A N 1
ATOM 807 C CA . ARG A 1 106 ? -5.352 17.344 8.312 1 98.06 106 ARG A CA 1
ATOM 808 C C . ARG A 1 106 ? -4.168 17.062 7.391 1 98.06 106 ARG A C 1
ATOM 810 O O . ARG A 1 106 ? -3.75 15.914 7.238 1 98.06 106 ARG A O 1
ATOM 817 N N . LYS A 1 107 ? -3.682 18.125 6.844 1 98.19 107 LYS A N 1
ATOM 818 C CA . LYS A 1 107 ? -2.541 18.094 5.93 1 98.19 107 LYS A CA 1
ATOM 819 C C . LYS A 1 107 ? -1.273 18.594 6.617 1 98.19 107 LYS A C 1
ATOM 821 O O . LYS A 1 107 ? -1.312 19.562 7.375 1 98.19 107 LYS A O 1
ATOM 826 N N . GLY A 1 108 ? -0.173 17.906 6.434 1 97.12 108 GLY A N 1
ATOM 827 C CA . GLY A 1 108 ? 1.146 18.297 6.902 1 97.12 108 GLY A CA 1
ATOM 828 C C . GLY A 1 108 ? 2.082 18.703 5.781 1 97.12 108 GLY A C 1
ATOM 829 O O . GLY A 1 108 ? 2.176 18.031 4.762 1 97.12 108 GLY A O 1
ATOM 830 N N . TYR A 1 109 ? 2.746 19.828 5.996 1 96.62 109 TYR A N 1
ATOM 831 C CA . TYR A 1 109 ? 3.6 20.391 4.957 1 96.62 109 TYR A CA 1
ATOM 832 C C . TYR A 1 109 ? 5.055 20.422 5.402 1 96.62 109 TYR A C 1
ATOM 834 O O . TYR A 1 109 ? 5.344 20.625 6.586 1 96.62 109 TYR A O 1
ATOM 842 N N . ARG A 1 110 ? 5.871 20.188 4.5 1 94.38 110 ARG A N 1
ATOM 843 C CA . ARG A 1 110 ? 7.312 20.375 4.633 1 94.38 110 ARG A CA 1
ATOM 844 C C . ARG A 1 110 ? 7.855 21.234 3.5 1 94.38 110 ARG A C 1
ATOM 846 O O . ARG A 1 110 ? 7.715 20.891 2.324 1 94.38 110 ARG A O 1
ATOM 853 N N . GLY A 1 111 ? 8.492 22.406 3.877 1 92.31 111 GLY A N 1
ATOM 854 C CA . GLY A 1 111 ? 8.992 23.312 2.852 1 92.31 111 GLY A CA 1
ATOM 855 C C . GLY A 1 111 ? 7.918 23.797 1.899 1 92.31 111 GLY A C 1
ATOM 856 O O . GLY A 1 111 ? 8.133 23.859 0.688 1 92.31 111 GLY A O 1
ATOM 857 N N . GLY A 1 112 ? 6.738 23.812 2.426 1 93.31 112 GLY A N 1
ATOM 858 C CA . GLY A 1 112 ? 5.648 24.375 1.645 1 93.31 112 GLY A CA 1
ATOM 859 C C . GLY A 1 112 ? 4.949 23.344 0.771 1 93.31 112 GLY A C 1
ATOM 860 O O . GLY A 1 112 ? 3.982 23.672 0.078 1 93.31 112 GLY A O 1
ATOM 861 N N . LYS A 1 113 ? 5.434 22.078 0.824 1 94.81 113 LYS A N 1
ATOM 862 C CA . LYS A 1 113 ? 4.828 21.031 0.02 1 94.81 113 LYS A CA 1
ATOM 863 C C . LYS A 1 113 ? 4.109 20.016 0.902 1 94.81 113 LYS A C 1
ATOM 865 O O . LYS A 1 113 ? 4.578 19.688 1.997 1 94.81 113 LYS A O 1
ATOM 870 N N . LEU A 1 114 ? 3.018 19.562 0.359 1 97 114 LEU A N 1
ATOM 871 C CA . LEU A 1 114 ? 2.279 18.547 1.096 1 97 114 LEU A CA 1
ATOM 872 C C . LEU A 1 114 ? 3.131 17.297 1.305 1 97 114 LEU A C 1
ATOM 874 O O . LEU A 1 114 ? 3.625 16.703 0.34 1 97 114 LEU A O 1
ATOM 878 N N . ALA A 1 115 ? 3.271 16.938 2.541 1 94.69 115 ALA A N 1
ATOM 879 C CA . ALA A 1 115 ? 4.137 15.797 2.863 1 94.69 115 ALA A CA 1
ATOM 880 C C . ALA A 1 115 ? 3.342 14.672 3.52 1 94.69 115 ALA A C 1
ATOM 882 O O . ALA A 1 115 ? 3.773 13.516 3.516 1 94.69 115 ALA A O 1
ATOM 883 N N . ALA A 1 116 ? 2.199 15.031 4.102 1 96.44 116 ALA A N 1
ATOM 884 C CA . ALA A 1 116 ? 1.433 14.008 4.816 1 96.44 116 ALA A CA 1
ATOM 885 C C . ALA A 1 116 ? -0.039 14.398 4.914 1 96.44 116 ALA A C 1
ATOM 887 O O . ALA A 1 116 ? -0.378 15.586 4.875 1 96.44 116 ALA A O 1
ATOM 888 N N . VAL A 1 117 ? -0.831 13.344 4.988 1 97.69 117 VAL A N 1
ATOM 889 C CA . VAL A 1 117 ? -2.25 13.477 5.297 1 97.69 117 VAL A CA 1
ATOM 890 C C . VAL A 1 117 ? -2.627 12.508 6.414 1 97.69 117 VAL A C 1
ATOM 892 O O . VAL A 1 117 ? -2.236 11.336 6.387 1 97.69 117 VAL A O 1
ATOM 895 N N . GLU A 1 118 ? -3.277 13.023 7.414 1 97.56 118 GLU A N 1
ATOM 896 C CA . GLU A 1 118 ? -3.818 12.172 8.469 1 97.56 118 GLU A CA 1
ATOM 897 C C . GLU A 1 118 ? -5.34 12.242 8.508 1 97.56 118 GLU A C 1
ATOM 899 O O . GLU A 1 118 ? -5.914 13.312 8.727 1 97.56 118 GLU A O 1
ATOM 904 N N . ILE A 1 119 ? -5.891 11.148 8.352 1 98.75 119 ILE A N 1
ATOM 905 C CA . ILE A 1 119 ? -7.344 11.031 8.312 1 98.75 119 ILE A CA 1
ATOM 906 C C . ILE A 1 119 ? -7.863 10.586 9.672 1 98.75 119 ILE A C 1
ATOM 908 O O . ILE A 1 119 ? -7.363 9.625 10.258 1 98.75 119 ILE A O 1
ATOM 912 N N . VAL A 1 120 ? -8.945 11.227 10.125 1 98.56 120 VAL A N 1
ATOM 913 C CA . VAL A 1 120 ? -9.43 10.852 11.445 1 98.56 120 VAL A CA 1
ATOM 914 C C . VAL A 1 120 ? -10.852 10.305 11.344 1 98.56 120 VAL A C 1
ATOM 916 O O . VAL A 1 120 ? -11.344 9.648 12.266 1 98.56 120 VAL A O 1
ATOM 919 N N . GLU A 1 121 ? -11.5 10.609 10.195 1 98.75 121 GLU A N 1
ATOM 920 C CA . GLU A 1 121 ? -12.875 10.148 10.094 1 98.75 121 GLU A CA 1
ATOM 921 C C . GLU A 1 121 ? -13.32 10.062 8.633 1 98.75 121 GLU A C 1
ATOM 923 O O . GLU A 1 121 ? -13.023 10.945 7.836 1 98.75 121 GLU A O 1
ATOM 928 N N . PHE A 1 122 ? -14.016 8.953 8.344 1 98.81 122 PHE A N 1
ATOM 929 C CA . PHE A 1 122 ? -14.695 8.797 7.062 1 98.81 122 PHE A CA 1
ATOM 930 C C . PHE A 1 122 ? -16.047 9.5 7.074 1 98.81 122 PHE A C 1
ATOM 932 O O . PHE A 1 122 ? -16.875 9.258 7.953 1 98.81 122 PHE A O 1
ATOM 939 N N . LEU A 1 123 ? -16.281 10.398 6.148 1 98.44 123 LEU A N 1
ATOM 940 C CA . LEU A 1 123 ? -17.562 11.117 6.121 1 98.44 123 LEU A CA 1
ATOM 941 C C . LEU A 1 123 ? -18.5 10.516 5.078 1 98.44 123 LEU A C 1
ATOM 943 O O . LEU A 1 123 ? -19.625 10.133 5.402 1 98.44 123 LEU A O 1
ATOM 947 N N . ASN A 1 124 ? -18.031 10.43 3.826 1 97.62 124 ASN A N 1
ATOM 948 C CA . ASN A 1 124 ? -18.875 9.82 2.797 1 97.62 124 ASN A CA 1
ATOM 949 C C . ASN A 1 124 ? -18.047 9.43 1.568 1 97.62 124 ASN A C 1
ATOM 951 O O . ASN A 1 124 ? -16.906 9.859 1.418 1 97.62 124 ASN A O 1
ATOM 955 N N . GLU A 1 125 ? -18.641 8.523 0.762 1 97.19 125 GLU A N 1
ATOM 956 C CA . GLU A 1 125 ? -18.109 8.188 -0.556 1 97.19 125 GLU A CA 1
ATOM 957 C C . GLU A 1 125 ? -18.844 8.938 -1.656 1 97.19 125 GLU A C 1
ATOM 959 O O . GLU A 1 125 ? -20.062 9.07 -1.611 1 97.19 125 GLU A O 1
ATOM 964 N N . VAL A 1 126 ? -18.016 9.469 -2.543 1 91.5 126 VAL A N 1
ATOM 965 C CA . VAL A 1 126 ? -18.625 10.219 -3.633 1 91.5 126 VAL A CA 1
ATOM 966 C C . VAL A 1 126 ? -19.094 9.266 -4.73 1 91.5 126 VAL A C 1
ATOM 968 O O . VAL A 1 126 ? -18.297 8.461 -5.23 1 91.5 126 VAL A O 1
ATOM 971 N N . PRO A 1 127 ? -20.406 9.164 -5.043 1 80.31 127 PRO A N 1
ATOM 972 C CA . PRO A 1 127 ? -20.906 8.281 -6.09 1 80.31 127 PRO A CA 1
ATOM 973 C C . PRO A 1 127 ? -20.219 8.5 -7.434 1 80.31 127 PRO A C 1
ATOM 975 O O . PRO A 1 127 ? -19.875 9.633 -7.777 1 80.31 127 PRO A O 1
ATOM 978 N N . SER A 1 128 ? -19.656 7.402 -8.109 1 66.69 128 SER A N 1
ATOM 979 C CA . SER A 1 128 ? -19.109 7.492 -9.453 1 66.69 128 SER A CA 1
ATOM 980 C C . SER A 1 128 ? -20.156 7.918 -10.461 1 66.69 128 SER A C 1
ATOM 982 O O . SER A 1 128 ? -21.344 7.625 -10.289 1 66.69 128 SER A O 1
ATOM 984 N N . MET B 1 1 ? 58.469 6.211 -28.672 1 26.2 1 MET B N 1
ATOM 985 C CA . MET B 1 1 ? 57.812 6.148 -27.375 1 26.2 1 MET B CA 1
ATOM 986 C C . MET B 1 1 ? 56.344 6.492 -27.484 1 26.2 1 MET B C 1
ATOM 988 O O . MET B 1 1 ? 55.969 7.625 -27.812 1 26.2 1 MET B O 1
ATOM 992 N N . THR B 1 2 ? 55.469 5.484 -28 1 25.72 2 THR B N 1
ATOM 993 C CA . THR B 1 2 ? 54.094 5.359 -28.438 1 25.72 2 THR B CA 1
ATOM 994 C C . THR B 1 2 ? 53.125 5.508 -27.266 1 25.72 2 THR B C 1
ATOM 996 O O . THR B 1 2 ? 53.031 4.598 -26.438 1 25.72 2 THR B O 1
ATOM 999 N N . LYS B 1 3 ? 53.188 6.699 -26.578 1 27.3 3 LYS B N 1
ATOM 1000 C CA . LYS B 1 3 ? 52.281 6.883 -25.453 1 27.3 3 LYS B CA 1
ATOM 1001 C C . LYS B 1 3 ? 50.844 6.652 -25.891 1 27.3 3 LYS B C 1
ATOM 1003 O O . LYS B 1 3 ? 50.312 7.402 -26.703 1 27.3 3 LYS B O 1
ATOM 1008 N N . ASN B 1 4 ? 50.438 5.383 -26.188 1 27 4 ASN B N 1
ATOM 1009 C CA . ASN B 1 4 ? 49.062 5.016 -26.531 1 27 4 ASN B CA 1
ATOM 1010 C C . ASN B 1 4 ? 48.094 5.473 -25.453 1 27 4 ASN B C 1
ATOM 1012 O O . ASN B 1 4 ? 48.188 5.059 -24.297 1 27 4 ASN B O 1
ATOM 1016 N N . VAL B 1 5 ? 47.812 6.801 -25.453 1 33.22 5 VAL B N 1
ATOM 1017 C CA . VAL B 1 5 ? 46.75 7.34 -24.609 1 33.22 5 VAL B CA 1
ATOM 1018 C C . VAL B 1 5 ? 45.438 6.555 -24.844 1 33.22 5 VAL B C 1
ATOM 1020 O O . VAL B 1 5 ? 44.969 6.434 -25.984 1 33.22 5 VAL B O 1
ATOM 1023 N N . GLY B 1 6 ? 45.375 5.281 -24.281 1 29.47 6 GLY B N 1
ATOM 1024 C CA . GLY B 1 6 ? 44.156 4.484 -24.391 1 29.47 6 GLY B CA 1
ATOM 1025 C C . GLY B 1 6 ? 42.906 5.262 -24.047 1 29.47 6 GLY B C 1
ATOM 1026 O O . GLY B 1 6 ? 42.938 6.152 -23.203 1 29.47 6 GLY B O 1
ATOM 1027 N N . PRO B 1 7 ? 42 5.465 -25.062 1 29.53 7 PRO B N 1
ATOM 1028 C CA . PRO B 1 7 ? 40.719 6.164 -24.953 1 29.53 7 PRO B CA 1
ATOM 1029 C C . PRO B 1 7 ? 39.906 5.738 -23.734 1 29.53 7 PRO B C 1
ATOM 1031 O O . PRO B 1 7 ? 40 4.586 -23.297 1 29.53 7 PRO B O 1
ATOM 1034 N N . ARG B 1 8 ? 39.812 6.551 -22.672 1 27.52 8 ARG B N 1
ATOM 1035 C CA . ARG B 1 8 ? 38.906 6.465 -21.531 1 27.52 8 ARG B CA 1
ATOM 1036 C C . ARG B 1 8 ? 37.469 6.176 -21.984 1 27.52 8 ARG B C 1
ATOM 1038 O O . ARG B 1 8 ? 36.875 6.984 -22.688 1 27.52 8 ARG B O 1
ATOM 1045 N N . ALA B 1 9 ? 37.156 4.949 -22.5 1 27.12 9 ALA B N 1
ATOM 1046 C CA . ALA B 1 9 ? 35.781 4.57 -22.75 1 27.12 9 ALA B CA 1
ATOM 1047 C C . ALA B 1 9 ? 34.875 4.984 -21.578 1 27.12 9 ALA B C 1
ATOM 1049 O O . ALA B 1 9 ? 35.094 4.574 -20.438 1 27.12 9 ALA B O 1
ATOM 1050 N N . GLY B 1 10 ? 34.469 6.242 -21.469 1 28.28 10 GLY B N 1
ATOM 1051 C CA . GLY B 1 10 ? 33.438 6.645 -20.547 1 28.28 10 GLY B CA 1
ATOM 1052 C C . GLY B 1 10 ? 32.188 5.77 -20.625 1 28.28 10 GLY B C 1
ATOM 1053 O O . GLY B 1 10 ? 31.938 5.137 -21.641 1 28.28 10 GLY B O 1
ATOM 1054 N N . PRO B 1 11 ? 31.828 4.938 -19.641 1 28.47 11 PRO B N 1
ATOM 1055 C CA . PRO B 1 11 ? 30.641 4.07 -19.656 1 28.47 11 PRO B CA 1
ATOM 1056 C C . PRO B 1 11 ? 29.406 4.773 -20.219 1 28.47 11 PRO B C 1
ATOM 1058 O O . PRO B 1 11 ? 29.094 5.887 -19.797 1 28.47 11 PRO B O 1
ATOM 1061 N N . SER B 1 12 ? 29.281 4.785 -21.547 1 27.14 12 SER B N 1
ATOM 1062 C CA . SER B 1 12 ? 28.078 5.27 -22.219 1 27.14 12 SER B CA 1
ATOM 1063 C C . SER B 1 12 ? 26.812 4.664 -21.609 1 27.14 12 SER B C 1
ATOM 1065 O O . SER B 1 12 ? 26.672 3.439 -21.547 1 27.14 12 SER B O 1
ATOM 1067 N N . VAL B 1 13 ? 26.391 5.223 -20.453 1 30.38 13 VAL B N 1
ATOM 1068 C CA . VAL B 1 13 ? 25.094 4.836 -19.922 1 30.38 13 VAL B CA 1
ATOM 1069 C C . VAL B 1 13 ? 24.031 4.961 -21.016 1 30.38 13 VAL B C 1
ATOM 1071 O O . VAL B 1 13 ? 23.906 6.012 -21.656 1 30.38 13 VAL B O 1
ATOM 1074 N N . CYS B 1 14 ? 23.891 4.004 -21.859 1 23.47 14 CYS B N 1
ATOM 1075 C CA . CYS B 1 14 ? 22.844 3.902 -22.891 1 23.47 14 CYS B CA 1
ATOM 1076 C C . CYS B 1 14 ? 21.469 4.184 -22.297 1 23.47 14 CYS B C 1
ATOM 1078 O O . CYS B 1 14 ? 21.031 3.486 -21.375 1 23.47 14 CYS B O 1
ATOM 1080 N N . THR B 1 15 ? 21.125 5.434 -22.219 1 27.69 15 THR B N 1
ATOM 1081 C CA . THR B 1 15 ? 19.75 5.816 -21.875 1 27.69 15 THR B CA 1
ATOM 1082 C C . THR B 1 15 ? 18.766 5.266 -22.891 1 27.69 15 THR B C 1
ATOM 1084 O O . THR B 1 15 ? 18.859 5.578 -24.094 1 27.69 15 THR B O 1
ATOM 1087 N N . ALA B 1 16 ? 18.469 4.031 -22.859 1 27.44 16 ALA B N 1
ATOM 1088 C CA . ALA B 1 16 ? 17.391 3.555 -23.734 1 27.44 16 ALA B CA 1
ATOM 1089 C C . ALA B 1 16 ? 16.109 4.352 -23.516 1 27.44 16 ALA B C 1
ATOM 1091 O O . ALA B 1 16 ? 15.617 4.445 -22.391 1 27.44 16 ALA B O 1
ATOM 1092 N N . THR B 1 17 ? 15.984 5.367 -24.281 1 27.69 17 THR B N 1
ATOM 1093 C CA . THR B 1 17 ? 14.711 6.07 -24.328 1 27.69 17 THR B CA 1
ATOM 1094 C C . THR B 1 17 ? 13.633 5.199 -24.969 1 27.69 17 THR B C 1
ATOM 1096 O O . THR B 1 17 ? 13.75 4.828 -26.141 1 27.69 17 THR B O 1
ATOM 1099 N N . ILE B 1 18 ? 13.016 4.348 -24.312 1 29.12 18 ILE B N 1
ATOM 1100 C CA . ILE B 1 18 ? 11.859 3.646 -24.875 1 29.12 18 ILE B CA 1
ATOM 1101 C C . ILE B 1 18 ? 10.781 4.656 -25.25 1 29.12 18 ILE B C 1
ATOM 1103 O O . ILE B 1 18 ? 10.383 5.488 -24.422 1 29.12 18 ILE B O 1
ATOM 1107 N N . TYR B 1 19 ? 10.75 4.938 -26.469 1 29.5 19 TYR B N 1
ATOM 1108 C CA . TYR B 1 19 ? 9.688 5.742 -27.078 1 29.5 19 TYR B CA 1
ATOM 1109 C C . TYR B 1 19 ? 8.32 5.109 -26.828 1 29.5 19 TYR B C 1
ATOM 1111 O O . TYR B 1 19 ? 8.133 3.918 -27.078 1 29.5 19 TYR B O 1
ATOM 1119 N N . PRO B 1 20 ? 7.496 5.742 -26.016 1 32.34 20 PRO B N 1
ATOM 1120 C CA . PRO B 1 20 ? 6.129 5.219 -25.938 1 32.34 20 PRO B CA 1
ATOM 1121 C C . PRO B 1 20 ? 5.43 5.195 -27.297 1 32.34 20 PRO B C 1
ATOM 1123 O O . PRO B 1 20 ? 5.703 6.039 -28.141 1 32.34 20 PRO B O 1
ATOM 1126 N N . VAL B 1 21 ? 5.152 4.09 -27.875 1 30.75 21 VAL B N 1
ATOM 1127 C CA . VAL B 1 21 ? 4.125 4.059 -28.906 1 30.75 21 VAL B CA 1
ATOM 1128 C C . VAL B 1 21 ? 2.986 5.008 -28.531 1 30.75 21 VAL B C 1
ATOM 1130 O O . VAL B 1 21 ? 2.818 5.352 -27.359 1 30.75 21 VAL B O 1
ATOM 1133 N N . LYS B 1 22 ? 1.89 5.25 -29.5 1 37.62 22 LYS B N 1
ATOM 1134 C CA . LYS B 1 22 ? 0.818 6.242 -29.469 1 37.62 22 LYS B CA 1
ATOM 1135 C C . LYS B 1 22 ? 0.167 6.324 -28.094 1 37.62 22 LYS B C 1
ATOM 1137 O O . LYS B 1 22 ? -0.826 7.031 -27.906 1 37.62 22 LYS B O 1
ATOM 1142 N N . GLY B 1 23 ? 0.21 5.242 -27.312 1 35.53 23 GLY B N 1
ATOM 1143 C CA . GLY B 1 23 ? -0.491 5.273 -26.031 1 35.53 23 GLY B CA 1
ATOM 1144 C C . GLY B 1 23 ? 0.141 6.215 -25.031 1 35.53 23 GLY B C 1
ATOM 1145 O O . GLY B 1 23 ? 1.271 6.668 -25.219 1 35.53 23 GLY B O 1
ATOM 1146 N N . THR B 1 24 ? -0.623 6.906 -24.188 1 35.34 24 THR B N 1
ATOM 1147 C CA . THR B 1 24 ? -0.189 7.84 -23.141 1 35.34 24 THR B CA 1
ATOM 1148 C C . THR B 1 24 ? 1.062 7.324 -22.438 1 35.34 24 THR B C 1
ATOM 1150 O O . THR B 1 24 ? 1.096 6.176 -21.984 1 35.34 24 THR B O 1
ATOM 1153 N N . PRO B 1 25 ? 2.232 7.789 -22.781 1 36.88 25 PRO B N 1
ATOM 1154 C CA . PRO B 1 25 ? 3.43 7.43 -22.016 1 36.88 25 PRO B CA 1
ATOM 1155 C C . PRO B 1 25 ? 3.135 7.188 -20.547 1 36.88 25 PRO B C 1
ATOM 1157 O O . PRO B 1 25 ? 2.502 8.023 -19.891 1 36.88 25 PRO B O 1
ATOM 1160 N N . ALA B 1 26 ? 2.699 6.082 -20.219 1 40.84 26 ALA B N 1
ATOM 1161 C CA . ALA B 1 26 ? 2.707 5.867 -18.766 1 40.84 26 ALA B CA 1
ATOM 1162 C C . ALA B 1 26 ? 3.975 6.438 -18.141 1 40.84 26 ALA B C 1
ATOM 1164 O O . ALA B 1 26 ? 5.086 6.094 -18.547 1 40.84 26 ALA B O 1
ATOM 1165 N N . LEU B 1 27 ? 4.012 7.648 -17.828 1 38.69 27 LEU B N 1
ATOM 1166 C CA . LEU B 1 27 ? 5.105 8.312 -17.125 1 38.69 27 LEU B CA 1
ATOM 1167 C C . LEU B 1 27 ? 5.758 7.371 -16.125 1 38.69 27 LEU B C 1
ATOM 1169 O O . LEU B 1 27 ? 5.109 6.91 -15.18 1 38.69 27 LEU B O 1
ATOM 1173 N N . LEU B 1 28 ? 6.562 6.547 -16.609 1 47.81 28 LEU B N 1
ATOM 1174 C CA . LEU B 1 28 ? 7.438 5.867 -15.656 1 47.81 28 LEU B CA 1
ATOM 1175 C C . LEU B 1 28 ? 7.898 6.82 -14.562 1 47.81 28 LEU B C 1
ATOM 1177 O O . LEU B 1 28 ? 8.547 7.832 -14.852 1 47.81 28 LEU B O 1
ATOM 1181 N N . THR B 1 29 ? 7.203 6.789 -13.492 1 54.66 29 THR B N 1
ATOM 1182 C CA . THR B 1 29 ? 7.633 7.633 -12.383 1 54.66 29 THR B CA 1
ATOM 1183 C C . THR B 1 29 ? 9.023 7.227 -11.898 1 54.66 29 THR B C 1
ATOM 1185 O O . THR B 1 29 ? 9.523 6.16 -12.266 1 54.66 29 THR B O 1
ATOM 1188 N N . THR B 1 30 ? 9.711 8.148 -11.469 1 57.09 30 THR B N 1
ATOM 1189 C CA . THR B 1 30 ? 10.977 7.887 -10.805 1 57.09 30 THR B CA 1
ATOM 1190 C C . THR B 1 30 ? 10.875 6.637 -9.93 1 57.09 30 THR B C 1
ATOM 1192 O O . THR B 1 30 ? 11.82 5.844 -9.859 1 57.09 30 THR B O 1
ATOM 1195 N N . GLU B 1 31 ? 9.703 6.445 -9.398 1 56.31 31 GLU B N 1
ATOM 1196 C CA . GLU B 1 31 ? 9.484 5.266 -8.57 1 56.31 31 GLU B CA 1
ATOM 1197 C C . GLU B 1 31 ? 9.484 3.992 -9.406 1 56.31 31 GLU B C 1
ATOM 1199 O O . GLU B 1 31 ? 10.07 2.982 -9.016 1 56.31 31 GLU B O 1
ATOM 1204 N N . ASP B 1 32 ? 8.906 4.164 -10.547 1 59.16 32 ASP B N 1
ATOM 1205 C CA . ASP B 1 32 ? 8.891 3.008 -11.438 1 59.16 32 ASP B CA 1
ATOM 1206 C C . ASP B 1 32 ? 10.297 2.65 -11.898 1 59.16 32 ASP B C 1
ATOM 1208 O O . ASP B 1 32 ? 10.664 1.474 -11.938 1 59.16 32 ASP B O 1
ATOM 1212 N N . ALA B 1 33 ? 11.016 3.662 -12.227 1 61.09 33 ALA B N 1
ATOM 1213 C CA . ALA B 1 33 ? 12.383 3.445 -12.695 1 61.09 33 ALA B CA 1
ATOM 1214 C C . ALA B 1 33 ? 13.234 2.787 -11.609 1 61.09 33 ALA B C 1
ATOM 1216 O O . ALA B 1 33 ? 14.039 1.899 -11.898 1 61.09 33 ALA B O 1
ATOM 1217 N N . GLU B 1 34 ? 13.102 3.191 -10.445 1 61.56 34 GLU B N 1
ATOM 1218 C CA . GLU B 1 34 ? 13.867 2.627 -9.336 1 61.56 34 GLU B CA 1
ATOM 1219 C C . GLU B 1 34 ? 13.492 1.171 -9.086 1 61.56 34 GLU B C 1
ATOM 1221 O O . GLU B 1 34 ? 14.359 0.328 -8.852 1 61.56 34 GLU B O 1
ATOM 1226 N N . ILE B 1 35 ? 12.289 0.909 -9.289 1 63.72 35 ILE B N 1
ATOM 1227 C CA . ILE B 1 35 ? 11.812 -0.458 -9.109 1 63.72 35 ILE B CA 1
ATOM 1228 C C . ILE B 1 35 ? 12.43 -1.362 -10.18 1 63.72 35 ILE B C 1
ATOM 1230 O O . ILE B 1 35 ? 12.914 -2.455 -9.875 1 63.72 35 ILE B O 1
ATOM 1234 N N . ILE B 1 36 ? 12.406 -0.855 -11.391 1 63.69 36 ILE B N 1
ATOM 1235 C CA . ILE B 1 36 ? 12.961 -1.624 -12.5 1 63.69 36 ILE B CA 1
ATOM 1236 C C . ILE B 1 36 ? 14.453 -1.854 -12.266 1 63.69 36 ILE B C 1
ATOM 1238 O O . ILE B 1 36 ? 14.938 -2.982 -12.375 1 63.69 36 ILE B O 1
ATOM 1242 N N . ARG B 1 37 ? 15.172 -0.855 -11.977 1 67.69 37 ARG B N 1
ATOM 1243 C CA . ARG B 1 37 ? 16.609 -0.962 -11.766 1 67.69 37 ARG B CA 1
ATOM 1244 C C . ARG B 1 37 ? 16.922 -1.924 -10.625 1 67.69 37 ARG B C 1
ATOM 1246 O O . ARG B 1 37 ? 17.828 -2.752 -10.734 1 67.69 37 ARG B O 1
ATOM 1253 N N . GLU B 1 38 ? 16.172 -1.837 -9.586 1 70.38 38 GLU B N 1
ATOM 1254 C CA . GLU B 1 38 ? 16.406 -2.711 -8.445 1 70.38 38 GLU B CA 1
ATOM 1255 C C . GLU B 1 38 ? 16.094 -4.164 -8.781 1 70.38 38 GLU B C 1
ATOM 1257 O O . GLU B 1 38 ? 16.797 -5.078 -8.359 1 70.38 38 GLU B O 1
ATOM 1262 N N . SER B 1 39 ? 15.133 -4.242 -9.594 1 73 39 SER B N 1
ATOM 1263 C CA . SER B 1 39 ? 14.727 -5.59 -9.969 1 73 39 SER B CA 1
ATOM 1264 C C . SER B 1 39 ? 15.805 -6.285 -10.797 1 73 39 SER B C 1
ATOM 1266 O O . SER B 1 39 ? 15.984 -7.5 -10.688 1 73 39 SER B O 1
ATOM 1268 N N . LEU B 1 40 ? 16.516 -5.465 -11.578 1 73.62 40 LEU B N 1
ATOM 1269 C CA . LEU B 1 40 ? 17.516 -6.027 -12.477 1 73.62 40 LEU B CA 1
ATOM 1270 C C . LEU B 1 40 ? 18.734 -6.512 -11.688 1 73.62 40 LEU B C 1
ATOM 1272 O O . LEU B 1 40 ? 19.484 -7.359 -12.164 1 73.62 40 LEU B O 1
ATOM 1276 N N . LYS B 1 41 ? 18.906 -6.199 -10.57 1 83.94 41 LYS B N 1
ATOM 1277 C CA . LYS B 1 41 ? 20.094 -6.512 -9.789 1 83.94 41 LYS B CA 1
ATOM 1278 C C . LYS B 1 41 ? 19.828 -7.645 -8.805 1 83.94 41 LYS B C 1
ATOM 1280 O O . LYS B 1 41 ? 20.703 -8.023 -8.023 1 83.94 41 LYS B O 1
ATOM 1285 N N . LEU B 1 42 ? 18.75 -8.352 -9.031 1 93.62 42 LEU B N 1
ATOM 1286 C CA . LEU B 1 42 ? 18.391 -9.359 -8.047 1 93.62 42 LEU B CA 1
ATOM 1287 C C . LEU B 1 42 ? 18.719 -10.758 -8.555 1 93.62 42 LEU B C 1
ATOM 1289 O O . LEU B 1 42 ? 18.734 -10.992 -9.766 1 93.62 42 LEU B O 1
ATOM 1293 N N . ASP B 1 43 ? 19.094 -11.656 -7.703 1 95.19 43 ASP B N 1
ATOM 1294 C CA . ASP B 1 43 ? 19.172 -13.086 -8.008 1 95.19 43 ASP B CA 1
ATOM 1295 C C . ASP B 1 43 ? 17.781 -13.727 -7.965 1 95.19 43 ASP B C 1
ATOM 1297 O O . ASP B 1 43 ? 17.297 -14.078 -6.891 1 95.19 43 ASP B O 1
ATOM 1301 N N . TRP B 1 44 ? 17.172 -13.875 -9.156 1 96.44 44 TRP B N 1
ATOM 1302 C CA . TRP B 1 44 ? 15.812 -14.391 -9.242 1 96.44 44 TRP B CA 1
ATOM 1303 C C . TRP B 1 44 ? 15.805 -15.914 -9.273 1 96.44 44 TRP B C 1
ATOM 1305 O O . TRP B 1 44 ? 16.609 -16.531 -9.984 1 96.44 44 TRP B O 1
ATOM 1315 N N . GLN B 1 45 ? 14.938 -16.391 -8.508 1 97.38 45 GLN B N 1
ATOM 1316 C CA . GLN B 1 45 ? 14.68 -17.828 -8.555 1 97.38 45 GLN B CA 1
ATOM 1317 C C . GLN B 1 45 ? 13.609 -18.141 -9.594 1 97.38 45 GLN B C 1
ATOM 1319 O O . GLN B 1 45 ? 12.875 -17.266 -10.039 1 97.38 45 GLN B O 1
ATOM 1324 N N . PRO B 1 46 ? 13.609 -19.391 -9.977 1 97.56 46 PRO B N 1
ATOM 1325 C CA . PRO B 1 46 ? 12.555 -19.781 -10.922 1 97.56 46 PRO B CA 1
ATOM 1326 C C . PRO B 1 46 ? 11.156 -19.625 -10.336 1 97.56 46 PRO B C 1
ATOM 1328 O O . PRO B 1 46 ? 10.984 -19.641 -9.109 1 97.56 46 PRO B O 1
ATOM 1331 N N . LEU B 1 47 ? 10.18 -19.562 -11.234 1 98.31 47 LEU B N 1
ATOM 1332 C CA . LEU B 1 47 ? 8.773 -19.5 -10.844 1 98.31 47 LEU B CA 1
ATOM 1333 C C . LEU B 1 47 ? 8.375 -20.766 -10.07 1 98.31 47 LEU B C 1
ATOM 1335 O O . LEU B 1 47 ? 8.797 -21.859 -10.414 1 98.31 47 LEU B O 1
ATOM 1339 N N . GLY B 1 48 ? 7.574 -20.5 -9.07 1 98.5 48 GLY B N 1
ATOM 1340 C CA . GLY B 1 48 ? 6.996 -21.594 -8.297 1 98.5 48 GLY B CA 1
ATOM 1341 C C . GLY B 1 48 ? 5.777 -21.172 -7.496 1 98.5 48 GLY B C 1
ATOM 1342 O O . GLY B 1 48 ? 5.438 -19.984 -7.445 1 98.5 48 GLY B O 1
ATOM 1343 N N . GLU B 1 49 ? 5.078 -22.219 -6.957 1 98.69 49 GLU B N 1
ATOM 1344 C CA . GLU B 1 49 ? 3.941 -21.953 -6.078 1 98.69 49 GLU B CA 1
ATOM 1345 C C . GLU B 1 49 ? 4.402 -21.469 -4.703 1 98.69 49 GLU B C 1
ATOM 1347 O O . GLU B 1 49 ? 5.266 -22.094 -4.082 1 98.69 49 GLU B O 1
ATOM 1352 N N . ILE B 1 50 ? 3.887 -20.406 -4.227 1 98.5 50 ILE B N 1
ATOM 1353 C CA . ILE B 1 50 ? 4.258 -19.828 -2.943 1 98.5 50 ILE B CA 1
ATOM 1354 C C . ILE B 1 50 ? 3.002 -19.438 -2.166 1 98.5 50 ILE B C 1
ATOM 1356 O O . ILE B 1 50 ? 2.047 -18.906 -2.742 1 98.5 50 ILE B O 1
ATOM 1360 N N . LEU B 1 51 ? 2.963 -19.703 -0.901 1 98.56 51 LEU B N 1
ATOM 1361 C CA . LEU B 1 51 ? 1.921 -19.219 0.003 1 98.56 51 LEU B CA 1
ATOM 1362 C C . LEU B 1 51 ? 2.26 -17.844 0.548 1 98.56 51 LEU B C 1
ATOM 1364 O O . LEU B 1 51 ? 3.346 -17.641 1.094 1 98.56 51 LEU B O 1
ATOM 1368 N N . LEU B 1 52 ? 1.386 -16.922 0.403 1 98.75 52 LEU B N 1
ATOM 1369 C CA . LEU B 1 52 ? 1.585 -15.562 0.861 1 98.75 52 LEU B CA 1
ATOM 1370 C C . LEU B 1 52 ? 0.408 -15.094 1.711 1 98.75 52 LEU B C 1
ATOM 1372 O O . LEU B 1 52 ? -0.749 -15.359 1.376 1 98.75 52 LEU B O 1
ATOM 1376 N N . ARG B 1 53 ? 0.66 -14.398 2.789 1 98.62 53 ARG B N 1
ATOM 1377 C CA . ARG B 1 53 ? -0.384 -13.719 3.551 1 98.62 53 ARG B CA 1
ATOM 1378 C C . ARG B 1 53 ? -0.505 -12.258 3.129 1 98.62 53 ARG B C 1
ATOM 1380 O O . ARG B 1 53 ? 0.467 -11.508 3.199 1 98.62 53 ARG B O 1
ATOM 1387 N N . THR B 1 54 ? -1.71 -11.867 2.754 1 98.56 54 THR B N 1
ATOM 1388 C CA . THR B 1 54 ? -1.926 -10.547 2.184 1 98.56 54 THR B CA 1
ATOM 1389 C C . THR B 1 54 ? -2.18 -9.516 3.281 1 98.56 54 THR B C 1
ATOM 1391 O O . THR B 1 54 ? -2.594 -9.867 4.387 1 98.56 54 THR B O 1
ATOM 1394 N N . ASP B 1 55 ? -1.953 -8.227 2.986 1 98 55 ASP B N 1
ATOM 1395 C CA . ASP B 1 55 ? -2.027 -7.152 3.977 1 98 55 ASP B CA 1
ATOM 1396 C C . ASP B 1 55 ? -2.582 -5.871 3.355 1 98 55 ASP B C 1
ATOM 1398 O O . ASP B 1 55 ? -3.006 -4.965 4.074 1 98 55 ASP B O 1
ATOM 1402 N N . GLY B 1 56 ? -2.572 -5.781 2.049 1 98.44 56 GLY B N 1
ATOM 1403 C CA . GLY B 1 56 ? -3.012 -4.578 1.354 1 98.44 56 GLY B CA 1
ATOM 1404 C C . GLY B 1 56 ? -2.621 -4.562 -0.111 1 98.44 56 GLY B C 1
ATOM 1405 O O . GLY B 1 56 ? -2.184 -5.578 -0.656 1 98.44 56 GLY B O 1
ATOM 1406 N N . PHE B 1 57 ? -2.793 -3.371 -0.769 1 98.69 57 PHE B N 1
ATOM 1407 C CA . PHE B 1 57 ? -2.43 -3.238 -2.174 1 98.69 57 PHE B CA 1
ATOM 1408 C C . PHE B 1 57 ? -2.312 -1.77 -2.566 1 98.69 57 PHE B C 1
ATOM 1410 O O . PHE B 1 57 ? -2.703 -0.884 -1.803 1 98.69 57 PHE B O 1
ATOM 1417 N N . LYS B 1 58 ? -1.73 -1.563 -3.645 1 97.44 58 LYS B N 1
ATOM 1418 C CA . LYS B 1 58 ? -1.688 -0.297 -4.371 1 97.44 58 LYS B CA 1
ATOM 1419 C C . LYS B 1 58 ? -1.909 -0.511 -5.863 1 97.44 58 LYS B C 1
ATOM 1421 O O . LYS B 1 58 ? -1.108 -1.176 -6.527 1 97.44 58 LYS B O 1
ATOM 1426 N N . PHE B 1 59 ? -2.938 0.156 -6.398 1 97.69 59 PHE B N 1
ATOM 1427 C CA . PHE B 1 59 ? -3.25 -0.039 -7.809 1 97.69 59 PHE B CA 1
ATOM 1428 C C . PHE B 1 59 ? -2.18 0.59 -8.695 1 97.69 59 PHE B C 1
ATOM 1430 O O . PHE B 1 59 ? -1.705 -0.036 -9.641 1 97.69 59 PHE B O 1
ATOM 1437 N N . HIS B 1 60 ? -1.766 1.805 -8.414 1 94.19 60 HIS B N 1
ATOM 1438 C CA . HIS B 1 60 ? -0.929 2.553 -9.352 1 94.19 60 HIS B CA 1
ATOM 1439 C C . HIS B 1 60 ? 0.425 1.877 -9.539 1 94.19 60 HIS B C 1
ATOM 1441 O O . HIS B 1 60 ? 1.097 2.096 -10.547 1 94.19 60 HIS B O 1
ATOM 1447 N N . THR B 1 61 ? 0.823 1.065 -8.57 1 93.62 61 THR B N 1
ATOM 1448 C CA . THR B 1 61 ? 2.115 0.401 -8.695 1 93.62 61 THR B CA 1
ATOM 1449 C C . THR B 1 61 ? 1.931 -1.09 -8.969 1 93.62 61 THR B C 1
ATOM 1451 O O . THR B 1 61 ? 2.906 -1.843 -9.008 1 93.62 61 THR B O 1
ATOM 1454 N N . SER B 1 62 ? 0.733 -1.575 -9.062 1 96.94 62 SER B N 1
ATOM 1455 C CA . SER B 1 62 ? 0.43 -3 -9.148 1 96.94 62 SER B CA 1
ATOM 1456 C C . SER B 1 62 ? 1.094 -3.777 -8.016 1 96.94 62 SER B C 1
ATOM 1458 O O . SER B 1 62 ? 1.72 -4.812 -8.25 1 96.94 62 SER B O 1
ATOM 1460 N N . GLY B 1 63 ? 0.957 -3.268 -6.828 1 97.25 63 GLY B N 1
ATOM 1461 C CA . GLY B 1 63 ? 1.618 -3.832 -5.664 1 97.25 63 GLY B CA 1
ATOM 1462 C C . GLY B 1 63 ? 0.66 -4.52 -4.707 1 97.25 63 GLY B C 1
ATOM 1463 O O . GLY B 1 63 ? -0.395 -3.975 -4.379 1 97.25 63 GLY B O 1
ATOM 1464 N N . LEU B 1 64 ? 1.056 -5.656 -4.254 1 98.62 64 LEU B N 1
ATOM 1465 C CA . LEU B 1 64 ? 0.36 -6.383 -3.197 1 98.62 64 LEU B CA 1
ATOM 1466 C C . LEU B 1 64 ? 1.207 -6.445 -1.931 1 98.62 64 LEU B C 1
ATOM 1468 O O . LEU B 1 64 ? 2.307 -7.004 -1.939 1 98.62 64 LEU B O 1
ATOM 1472 N N . SER B 1 65 ? 0.713 -5.852 -0.905 1 98.25 65 SER B N 1
ATOM 1473 C CA . SER B 1 65 ? 1.396 -5.91 0.384 1 98.25 65 SER B CA 1
ATOM 1474 C C . SER B 1 65 ? 1.236 -7.281 1.032 1 98.25 65 SER B C 1
ATOM 1476 O O . SER B 1 65 ? 0.118 -7.773 1.188 1 98.25 65 SER B O 1
ATOM 1478 N N . ILE B 1 66 ? 2.395 -7.82 1.379 1 98.75 66 ILE B N 1
ATOM 1479 C CA . ILE B 1 66 ? 2.377 -9.172 1.932 1 98.75 66 ILE B CA 1
ATOM 1480 C C . ILE B 1 66 ? 3.293 -9.234 3.152 1 98.75 66 ILE B C 1
ATOM 1482 O O . ILE B 1 66 ? 4.227 -8.438 3.283 1 98.75 66 ILE B O 1
ATOM 1486 N N . GLU B 1 67 ? 2.979 -10.219 4.039 1 97.94 67 GLU B N 1
ATOM 1487 C CA . GLU B 1 67 ? 3.967 -10.586 5.047 1 97.94 67 GLU B CA 1
ATOM 1488 C C . GLU B 1 67 ? 5.191 -11.234 4.414 1 97.94 67 GLU B C 1
ATOM 1490 O O . GLU B 1 67 ? 5.066 -12.023 3.473 1 97.94 67 GLU B O 1
ATOM 1495 N N . ASN B 1 68 ? 6.301 -10.859 4.902 1 97.75 68 ASN B N 1
ATOM 1496 C CA . ASN B 1 68 ? 7.512 -11.523 4.434 1 97.75 68 ASN B CA 1
ATOM 1497 C C . ASN B 1 68 ? 7.453 -13.031 4.68 1 97.75 68 ASN B C 1
ATOM 1499 O O . ASN B 1 68 ? 7.41 -13.477 5.828 1 97.75 68 ASN B O 1
ATOM 1503 N N . PRO B 1 69 ? 7.504 -13.742 3.57 1 98 69 PRO B N 1
ATOM 1504 C CA . PRO B 1 69 ? 7.363 -15.188 3.756 1 98 69 PRO B CA 1
ATOM 1505 C C . PRO B 1 69 ? 8.609 -15.828 4.363 1 98 69 PRO B C 1
ATOM 1507 O O . PRO B 1 69 ? 8.57 -17 4.77 1 98 69 PRO B O 1
ATOM 1510 N N . GLU B 1 70 ? 9.711 -15.078 4.488 1 97.06 70 GLU B N 1
ATOM 1511 C CA . GLU B 1 70 ? 10.953 -15.672 4.973 1 97.06 70 GLU B CA 1
ATOM 1512 C C . GLU B 1 70 ? 11.477 -14.938 6.207 1 97.06 70 GLU B C 1
ATOM 1514 O O . GLU B 1 70 ? 12.602 -15.18 6.645 1 97.06 70 GLU B O 1
ATOM 1519 N N . GLY B 1 71 ? 10.797 -14.117 6.699 1 93.19 71 GLY B N 1
ATOM 1520 C CA . GLY B 1 71 ? 11.266 -13.352 7.844 1 93.19 71 GLY B CA 1
ATOM 1521 C C . GLY B 1 71 ? 10.219 -12.422 8.422 1 93.19 71 GLY B C 1
ATOM 1522 O O . GLY B 1 71 ? 9.016 -12.648 8.234 1 93.19 71 GLY B O 1
ATOM 1523 N N . ASP B 1 72 ? 10.695 -11.492 9.141 1 92.94 72 ASP B N 1
ATOM 1524 C CA . ASP B 1 72 ? 9.812 -10.516 9.766 1 92.94 72 ASP B CA 1
ATOM 1525 C C . ASP B 1 72 ? 9.492 -9.367 8.797 1 92.94 72 ASP B C 1
ATOM 1527 O O . ASP B 1 72 ? 10.258 -9.109 7.867 1 92.94 72 ASP B O 1
ATOM 1531 N N . GLY B 1 73 ? 8.367 -8.812 9.07 1 94.81 73 GLY B N 1
ATOM 1532 C CA . GLY B 1 73 ? 8.023 -7.602 8.344 1 94.81 73 GLY B CA 1
ATOM 1533 C C . GLY B 1 73 ? 7.156 -7.863 7.125 1 94.81 73 GLY B C 1
ATOM 1534 O O . GLY B 1 73 ? 6.492 -8.898 7.043 1 94.81 73 GLY B O 1
ATOM 1535 N N . PHE B 1 74 ? 7.059 -6.797 6.328 1 96.19 74 PHE B N 1
ATOM 1536 C CA . PHE B 1 74 ? 6.184 -6.82 5.16 1 96.19 74 PHE B CA 1
ATOM 1537 C C . PHE B 1 74 ? 6.941 -6.383 3.91 1 96.19 74 PHE B C 1
ATOM 1539 O O . PHE B 1 74 ? 7.988 -5.742 4.004 1 96.19 74 PHE B O 1
ATOM 1546 N N . LEU B 1 75 ? 6.445 -6.824 2.799 1 95.5 75 LEU B N 1
ATOM 1547 C CA . LEU B 1 75 ? 6.977 -6.289 1.55 1 95.5 75 LEU B CA 1
ATOM 1548 C C . LEU B 1 75 ? 5.867 -6.109 0.52 1 95.5 75 LEU B C 1
ATOM 1550 O O . LEU B 1 75 ? 4.77 -6.652 0.681 1 95.5 75 LEU B O 1
ATOM 1554 N N . MET B 1 76 ? 6.113 -5.238 -0.449 1 96.44 76 MET B N 1
ATOM 1555 C CA . MET B 1 76 ? 5.207 -5.027 -1.574 1 96.44 76 MET B CA 1
ATOM 1556 C C . MET B 1 76 ? 5.602 -5.902 -2.762 1 96.44 76 MET B C 1
ATOM 1558 O O . MET B 1 76 ? 6.566 -5.602 -3.465 1 96.44 76 MET B O 1
ATOM 1562 N N . ALA B 1 77 ? 4.852 -6.906 -2.977 1 97.81 77 ALA B N 1
ATOM 1563 C CA . ALA B 1 77 ? 5.082 -7.754 -4.141 1 97.81 77 ALA B CA 1
ATOM 1564 C C . ALA B 1 77 ? 4.57 -7.09 -5.418 1 97.81 77 ALA B C 1
ATOM 1566 O O . ALA B 1 77 ? 3.514 -6.457 -5.41 1 97.81 77 ALA B O 1
ATOM 1567 N N . LYS B 1 78 ? 5.281 -7.297 -6.484 1 96.56 78 LYS B N 1
ATOM 1568 C CA . LYS B 1 78 ? 4.793 -6.875 -7.793 1 96.56 78 LYS B CA 1
ATOM 1569 C C . LYS B 1 78 ? 3.85 -7.914 -8.391 1 96.56 78 LYS B C 1
ATOM 1571 O O . LYS B 1 78 ? 4.172 -9.102 -8.43 1 96.56 78 LYS B O 1
ATOM 1576 N N . VAL B 1 79 ? 2.715 -7.438 -8.812 1 98.5 79 VAL B N 1
ATOM 1577 C CA . VAL B 1 79 ? 1.776 -8.344 -9.469 1 98.5 79 VAL B CA 1
ATOM 1578 C C . VAL B 1 79 ? 1.773 -8.086 -10.969 1 98.5 79 VAL B C 1
ATOM 1580 O O . VAL B 1 79 ? 1.347 -7.027 -11.43 1 98.5 79 VAL B O 1
ATOM 1583 N N . SER B 1 80 ? 2.189 -9.062 -11.711 1 97.12 80 SER B N 1
ATOM 1584 C CA . SER B 1 80 ? 2.27 -8.953 -13.164 1 97.12 80 SER B CA 1
ATOM 1585 C C . SER B 1 80 ? 1.05 -9.57 -13.828 1 97.12 80 SER B C 1
ATOM 1587 O O . SER B 1 80 ? 0.887 -9.477 -15.047 1 97.12 80 SER B O 1
ATOM 1589 N N . ASP B 1 81 ? 0.233 -10.219 -13.07 1 97.56 81 ASP B N 1
ATOM 1590 C CA . ASP B 1 81 ? -1.052 -10.719 -13.555 1 97.56 81 ASP B CA 1
ATOM 1591 C C . ASP B 1 81 ? -1.965 -9.562 -13.969 1 97.56 81 ASP B C 1
ATOM 1593 O O . ASP B 1 81 ? -2.318 -8.719 -13.148 1 97.56 81 ASP B O 1
ATOM 1597 N N . PRO B 1 82 ? -2.43 -9.5 -15.227 1 97.44 82 PRO B N 1
ATOM 1598 C CA . PRO B 1 82 ? -3.273 -8.398 -15.695 1 97.44 82 PRO B CA 1
ATOM 1599 C C . PRO B 1 82 ? -4.586 -8.281 -14.922 1 97.44 82 PRO B C 1
ATOM 1601 O O . PRO B 1 82 ? -5.18 -7.203 -14.867 1 97.44 82 PRO B O 1
ATOM 1604 N N . LYS B 1 83 ? -5.016 -9.312 -14.25 1 97.12 83 LYS B N 1
ATOM 1605 C CA . LYS B 1 83 ? -6.246 -9.289 -13.469 1 97.12 83 LYS B CA 1
ATOM 1606 C C . LYS B 1 83 ? -6.156 -8.273 -12.336 1 97.12 83 LYS B C 1
ATOM 1608 O O . LYS B 1 83 ? -7.18 -7.828 -11.805 1 97.12 83 LYS B O 1
ATOM 1613 N N . PHE B 1 84 ? -4.961 -7.953 -11.961 1 97.88 84 PHE B N 1
ATOM 1614 C CA . PHE B 1 84 ? -4.762 -7.043 -10.836 1 97.88 84 PHE B CA 1
ATOM 1615 C C . PHE B 1 84 ? -5.297 -5.656 -11.164 1 97.88 84 PHE B C 1
ATOM 1617 O O . PHE B 1 84 ? -5.625 -4.883 -10.266 1 97.88 84 PHE B O 1
ATOM 1624 N N . LYS B 1 85 ? -5.426 -5.309 -12.375 1 95.06 85 LYS B N 1
ATOM 1625 C CA . LYS B 1 85 ? -5.828 -3.967 -12.789 1 95.06 85 LYS B CA 1
ATOM 1626 C C . LYS B 1 85 ? -7.336 -3.775 -12.641 1 95.06 85 LYS B C 1
ATOM 1628 O O . LYS B 1 85 ? -7.82 -2.645 -12.609 1 95.06 85 LYS B O 1
ATOM 1633 N N . ASP B 1 86 ? -8.023 -4.863 -12.578 1 95.81 86 ASP B N 1
ATOM 1634 C CA . ASP B 1 86 ? -9.477 -4.793 -12.43 1 95.81 86 ASP B CA 1
ATOM 1635 C C . ASP B 1 86 ? -9.867 -4.387 -11.008 1 95.81 86 ASP B C 1
ATOM 1637 O O . ASP B 1 86 ? -9.195 -4.758 -10.047 1 95.81 86 ASP B O 1
ATOM 1641 N N . GLU B 1 87 ? -10.953 -3.613 -10.883 1 93.62 87 GLU B N 1
ATOM 1642 C CA . GLU B 1 87 ? -11.523 -3.375 -9.562 1 93.62 87 GLU B CA 1
ATOM 1643 C C . GLU B 1 87 ? -12.047 -4.668 -8.945 1 93.62 87 GLU B C 1
ATOM 1645 O O . GLU B 1 87 ? -12.516 -5.555 -9.664 1 93.62 87 GLU B O 1
ATOM 1650 N N . GLU B 1 88 ? -11.961 -4.699 -7.637 1 94.5 88 GLU B N 1
ATOM 1651 C CA . GLU B 1 88 ? -12.5 -5.824 -6.875 1 94.5 88 GLU B CA 1
ATOM 1652 C C . GLU B 1 88 ? -12.016 -7.156 -7.441 1 94.5 88 GLU B C 1
ATOM 1654 O O . GLU B 1 88 ? -12.812 -8.07 -7.648 1 94.5 88 GLU B O 1
ATOM 1659 N N . ASN B 1 89 ? -10.734 -7.25 -7.781 1 97.38 89 ASN B N 1
ATOM 1660 C CA . ASN B 1 89 ? -10.133 -8.477 -8.289 1 97.38 89 ASN B CA 1
ATOM 1661 C C . ASN B 1 89 ? -9.773 -9.438 -7.156 1 97.38 89 ASN B C 1
ATOM 1663 O O . ASN B 1 89 ? -9.891 -9.094 -5.98 1 97.38 89 ASN B O 1
ATOM 1667 N N . VAL B 1 90 ? -9.297 -10.609 -7.488 1 98.12 90 VAL B N 1
ATOM 1668 C CA . VAL B 1 90 ? -9.086 -11.68 -6.52 1 98.12 90 VAL B CA 1
ATOM 1669 C C . VAL B 1 90 ? -7.992 -11.289 -5.535 1 98.12 90 VAL B C 1
ATOM 1671 O O . VAL B 1 90 ? -8.039 -11.656 -4.359 1 98.12 90 VAL B O 1
ATOM 1674 N N . TYR B 1 91 ? -6.969 -10.555 -5.969 1 98.62 91 TYR B N 1
ATOM 1675 C CA . TYR B 1 91 ? -5.891 -10.125 -5.086 1 98.62 91 TYR B CA 1
ATOM 1676 C C . TYR B 1 91 ? -6.402 -9.125 -4.055 1 98.62 91 TYR B C 1
ATOM 1678 O O . TYR B 1 91 ? -6.137 -9.273 -2.857 1 98.62 91 TYR B O 1
ATOM 1686 N N . THR B 1 92 ? -7.098 -8.109 -4.547 1 98.12 92 THR B N 1
ATOM 1687 C CA . THR B 1 92 ? -7.551 -7.035 -3.664 1 98.12 92 THR B CA 1
ATOM 1688 C C . THR B 1 92 ? -8.641 -7.539 -2.719 1 98.12 92 THR B C 1
ATOM 1690 O O . THR B 1 92 ? -8.719 -7.102 -1.568 1 98.12 92 THR B O 1
ATOM 1693 N N . GLU B 1 93 ? -9.469 -8.469 -3.184 1 97.12 93 GLU B N 1
ATOM 1694 C CA . GLU B 1 93 ? -10.461 -9.086 -2.311 1 97.12 93 GLU B CA 1
ATOM 1695 C C . GLU B 1 93 ? -9.797 -9.859 -1.179 1 97.12 93 GLU B C 1
ATOM 1697 O O . GLU B 1 93 ? -10.211 -9.758 -0.022 1 97.12 93 GLU B O 1
ATOM 1702 N N . ALA B 1 94 ? -8.797 -10.625 -1.511 1 97.81 94 ALA B N 1
ATOM 1703 C CA . ALA B 1 94 ? -8.062 -11.367 -0.486 1 97.81 94 ALA B CA 1
ATOM 1704 C C . ALA B 1 94 ? -7.422 -10.414 0.523 1 97.81 94 ALA B C 1
ATOM 1706 O O . ALA B 1 94 ? -7.422 -10.688 1.727 1 97.81 94 ALA B O 1
ATOM 1707 N N . ALA B 1 95 ? -6.844 -9.336 0.027 1 97.81 95 ALA B N 1
ATOM 1708 C CA . ALA B 1 95 ? -6.184 -8.367 0.897 1 97.81 95 ALA B CA 1
ATOM 1709 C C . ALA B 1 95 ? -7.172 -7.754 1.884 1 97.81 95 ALA B C 1
ATOM 1711 O O . ALA B 1 95 ? -6.816 -7.469 3.031 1 97.81 95 ALA B O 1
ATOM 1712 N N . GLN B 1 96 ? -8.383 -7.516 1.459 1 96.38 96 GLN B N 1
ATOM 1713 C CA . GLN B 1 96 ? -9.414 -6.953 2.33 1 96.38 96 GLN B CA 1
ATOM 1714 C C . GLN B 1 96 ? -9.648 -7.84 3.549 1 96.38 96 GLN B C 1
ATOM 1716 O O . GLN B 1 96 ? -10.008 -7.348 4.621 1 96.38 96 GLN B O 1
ATOM 1721 N N . ARG B 1 97 ? -9.414 -9.016 3.396 1 96.25 97 ARG B N 1
ATOM 1722 C CA . ARG B 1 97 ? -9.656 -9.984 4.461 1 96.25 97 ARG B CA 1
ATOM 1723 C C . ARG B 1 97 ? -8.352 -10.445 5.098 1 96.25 97 ARG B C 1
ATOM 1725 O O . ARG B 1 97 ? -8.352 -11.328 5.953 1 96.25 97 ARG B O 1
ATOM 1732 N N . ARG B 1 98 ? -7.293 -9.977 4.641 1 97.19 98 ARG B N 1
ATOM 1733 C CA . ARG B 1 98 ? -5.969 -10.391 5.09 1 97.19 98 ARG B CA 1
ATOM 1734 C C . ARG B 1 98 ? -5.797 -11.898 4.973 1 97.19 98 ARG B C 1
ATOM 1736 O O . ARG B 1 98 ? -5.23 -12.531 5.863 1 97.19 98 ARG B O 1
ATOM 1743 N N . SER B 1 99 ? -6.266 -12.422 3.9 1 97.44 99 SER B N 1
ATOM 1744 C CA . SER B 1 99 ? -6.266 -13.867 3.715 1 97.44 99 SER B CA 1
ATOM 1745 C C . SER B 1 99 ? -4.934 -14.352 3.158 1 97.44 99 SER B C 1
ATOM 1747 O O . SER B 1 99 ? -4.172 -13.57 2.584 1 97.44 99 SER B O 1
ATOM 1749 N N . ALA B 1 100 ? -4.695 -15.633 3.465 1 98.62 100 ALA B N 1
ATOM 1750 C CA . ALA B 1 100 ? -3.588 -16.297 2.789 1 98.62 100 ALA B CA 1
ATOM 1751 C C . ALA B 1 100 ? -3.992 -16.75 1.39 1 98.62 100 ALA B C 1
ATOM 1753 O O . ALA B 1 100 ? -5.117 -17.219 1.18 1 98.62 100 ALA B O 1
ATOM 1754 N N . ILE B 1 101 ? -3.033 -16.641 0.467 1 98.81 101 ILE B N 1
ATOM 1755 C CA . ILE B 1 101 ? -3.279 -17.047 -0.91 1 98.81 101 ILE B CA 1
ATOM 1756 C C . ILE B 1 101 ? -2.1 -17.875 -1.421 1 98.81 101 ILE B C 1
ATOM 1758 O O . ILE B 1 101 ? -0.957 -17.641 -1.018 1 98.81 101 ILE B O 1
ATOM 1762 N N . THR B 1 102 ? -2.34 -18.781 -2.305 1 98.88 102 THR B N 1
ATOM 1763 C CA . THR B 1 102 ? -1.318 -19.453 -3.1 1 98.88 102 THR B CA 1
ATOM 1764 C C . THR B 1 102 ? -1.211 -18.812 -4.484 1 98.88 102 THR B C 1
ATOM 1766 O O . THR B 1 102 ? -2.225 -18.594 -5.148 1 98.88 102 THR B O 1
ATOM 1769 N N . VAL B 1 103 ? 0.015 -18.531 -4.848 1 98.88 103 VAL B N 1
ATOM 1770 C CA . VAL B 1 103 ? 0.251 -17.859 -6.121 1 98.88 103 VAL B CA 1
ATOM 1771 C C . VAL B 1 103 ? 1.402 -18.531 -6.859 1 98.88 103 VAL B C 1
ATOM 1773 O O . VAL B 1 103 ? 2.174 -19.281 -6.262 1 98.88 103 VAL B O 1
ATOM 1776 N N . LEU B 1 104 ? 1.436 -18.312 -8.188 1 98.88 104 LEU B N 1
ATOM 1777 C CA . LEU B 1 104 ? 2.656 -18.531 -8.953 1 98.88 104 LEU B CA 1
ATOM 1778 C C . LEU B 1 104 ? 3.531 -17.281 -8.953 1 98.88 104 LEU B C 1
ATOM 1780 O O . LEU B 1 104 ? 3.119 -16.234 -9.445 1 98.88 104 LEU B O 1
ATOM 1784 N N . ALA B 1 105 ? 4.723 -17.469 -8.367 1 98.75 105 ALA B N 1
ATOM 1785 C CA . ALA B 1 105 ? 5.559 -16.281 -8.164 1 98.75 105 ALA B CA 1
ATOM 1786 C C . ALA B 1 105 ? 7.039 -16.656 -8.172 1 98.75 105 ALA B C 1
ATOM 1788 O O . ALA B 1 105 ? 7.391 -17.844 -8.148 1 98.75 105 ALA B O 1
ATOM 1789 N N . ARG B 1 106 ? 7.871 -15.664 -8.32 1 98.06 106 ARG B N 1
ATOM 1790 C CA . ARG B 1 106 ? 9.305 -15.844 -8.125 1 98.06 106 ARG B CA 1
ATOM 1791 C C . ARG B 1 106 ? 9.836 -14.875 -7.074 1 98.06 106 ARG B C 1
ATOM 1793 O O . ARG B 1 106 ? 9.32 -13.766 -6.926 1 98.06 106 ARG B O 1
ATOM 1800 N N . LYS B 1 107 ? 10.82 -15.344 -6.402 1 98.06 107 LYS B N 1
ATOM 1801 C CA . LYS B 1 107 ? 11.5 -14.578 -5.355 1 98.06 107 LYS B CA 1
ATOM 1802 C C . LYS B 1 107 ? 12.836 -14.031 -5.848 1 98.06 107 LYS B C 1
ATOM 1804 O O . LYS B 1 107 ? 13.57 -14.727 -6.555 1 98.06 107 LYS B O 1
ATOM 1809 N N . GLY B 1 108 ? 13.148 -12.797 -5.559 1 97.06 108 GLY B N 1
ATOM 1810 C CA . GLY B 1 108 ? 14.422 -12.148 -5.832 1 97.06 108 GLY B CA 1
ATOM 1811 C C . GLY B 1 108 ? 15.227 -11.859 -4.578 1 97.06 108 GLY B C 1
ATOM 1812 O O . GLY B 1 108 ? 14.688 -11.352 -3.59 1 97.06 108 GLY B O 1
ATOM 1813 N N . TYR B 1 109 ? 16.5 -12.18 -4.648 1 96.56 109 TYR B N 1
ATOM 1814 C CA . TYR B 1 109 ? 17.359 -12.055 -3.477 1 96.56 109 TYR B CA 1
ATOM 1815 C C . TYR B 1 109 ? 18.484 -11.055 -3.729 1 96.56 109 TYR B C 1
ATOM 1817 O O . TYR B 1 109 ? 18.984 -10.945 -4.848 1 96.56 109 TYR B O 1
ATOM 1825 N N . ARG B 1 110 ? 18.781 -10.352 -2.744 1 94.31 110 ARG B N 1
ATOM 1826 C CA . ARG B 1 110 ? 19.953 -9.484 -2.678 1 94.31 110 ARG B CA 1
ATOM 1827 C C . ARG B 1 110 ? 20.781 -9.789 -1.438 1 94.31 110 ARG B C 1
ATOM 1829 O O . ARG B 1 110 ? 20.297 -9.688 -0.313 1 94.31 110 ARG B O 1
ATOM 1836 N N . GLY B 1 111 ? 22.094 -10.188 -1.659 1 92.31 111 GLY B N 1
ATOM 1837 C CA . GLY B 1 111 ? 22.938 -10.547 -0.532 1 92.31 111 GLY B CA 1
ATOM 1838 C C . GLY B 1 111 ? 22.375 -11.688 0.296 1 92.31 111 GLY B C 1
ATOM 1839 O O . GLY B 1 111 ? 22.422 -11.648 1.527 1 92.31 111 GLY B O 1
ATOM 1840 N N . GLY B 1 112 ? 21.625 -12.492 -0.387 1 93.31 112 GLY B N 1
ATOM 1841 C CA . GLY B 1 112 ? 21.125 -13.688 0.276 1 93.31 112 GLY B CA 1
ATOM 1842 C C . GLY B 1 112 ? 19.812 -13.469 0.996 1 93.31 112 GLY B C 1
ATOM 1843 O O . GLY B 1 112 ? 19.25 -14.398 1.579 1 93.31 112 GLY B O 1
ATOM 1844 N N . LYS B 1 113 ? 19.281 -12.219 0.946 1 94.75 113 LYS B N 1
ATOM 1845 C CA . LYS B 1 113 ? 18.016 -11.914 1.605 1 94.75 113 LYS B CA 1
ATOM 1846 C C . LYS B 1 113 ? 16.922 -11.625 0.584 1 94.75 113 LYS B C 1
ATOM 1848 O O . LYS B 1 113 ? 17.188 -11.023 -0.458 1 94.75 113 LYS B O 1
ATOM 1853 N N . LEU B 1 114 ? 15.766 -12.094 0.956 1 96.94 114 LEU B N 1
ATOM 1854 C CA . LEU B 1 114 ? 14.633 -11.828 0.076 1 96.94 114 LEU B CA 1
ATOM 1855 C C . LEU B 1 114 ? 14.414 -10.328 -0.085 1 96.94 114 LEU B C 1
ATOM 1857 O O . LEU B 1 114 ? 14.234 -9.609 0.904 1 96.94 114 LEU B O 1
ATOM 1861 N N . ALA B 1 115 ? 14.43 -9.914 -1.324 1 94.5 115 ALA B N 1
ATOM 1862 C CA . ALA B 1 115 ? 14.305 -8.477 -1.594 1 94.5 115 ALA B CA 1
ATOM 1863 C C . ALA B 1 115 ? 13.047 -8.18 -2.406 1 94.5 115 ALA B C 1
ATOM 1865 O O . ALA B 1 115 ? 12.562 -7.047 -2.412 1 94.5 115 ALA B O 1
ATOM 1866 N N . ALA B 1 116 ? 12.555 -9.188 -3.109 1 96.31 116 ALA B N 1
ATOM 1867 C CA . ALA B 1 116 ? 11.398 -8.945 -3.975 1 96.31 116 ALA B CA 1
ATOM 1868 C C . ALA B 1 116 ? 10.633 -10.234 -4.242 1 96.31 116 ALA B C 1
ATOM 1870 O O . ALA B 1 116 ? 11.203 -11.328 -4.184 1 96.31 116 ALA B O 1
ATOM 1871 N N . VAL B 1 117 ? 9.344 -10.016 -4.465 1 97.62 117 VAL B N 1
ATOM 1872 C CA . VAL B 1 117 ? 8.469 -11.078 -4.953 1 97.62 117 VAL B CA 1
ATOM 1873 C C . VAL B 1 117 ? 7.676 -10.578 -6.16 1 97.62 117 VAL B C 1
ATOM 1875 O O . VAL B 1 117 ? 7.145 -9.461 -6.145 1 97.62 117 VAL B O 1
ATOM 1878 N N . GLU B 1 118 ? 7.699 -11.359 -7.207 1 97.44 118 GLU B N 1
ATOM 1879 C CA . GLU B 1 118 ? 6.867 -11.062 -8.367 1 97.44 118 GLU B CA 1
ATOM 1880 C C . GLU B 1 118 ? 5.836 -12.156 -8.602 1 97.44 118 GLU B C 1
ATOM 1882 O O . GLU B 1 118 ? 6.195 -13.32 -8.82 1 97.44 118 GLU B O 1
ATOM 1887 N N . ILE B 1 119 ? 4.656 -11.758 -8.586 1 98.75 119 ILE B N 1
ATOM 1888 C CA . ILE B 1 119 ? 3.535 -12.68 -8.734 1 98.75 119 ILE B CA 1
ATOM 1889 C C . ILE B 1 119 ? 3.035 -12.648 -10.18 1 98.75 119 ILE B C 1
ATOM 1891 O O . ILE B 1 119 ? 2.799 -11.578 -10.742 1 98.75 119 ILE B O 1
ATOM 1895 N N . VAL B 1 120 ? 2.768 -13.836 -10.742 1 98.56 120 VAL B N 1
ATOM 1896 C CA . VAL B 1 120 ? 2.338 -13.828 -12.133 1 98.56 120 VAL B CA 1
ATOM 1897 C C . VAL B 1 120 ? 0.938 -14.43 -12.25 1 98.56 120 VAL B C 1
ATOM 1899 O O . VAL B 1 120 ? 0.258 -14.25 -13.258 1 98.56 120 VAL B O 1
ATOM 1902 N N . GLU B 1 121 ? 0.541 -15.148 -11.172 1 98.69 121 GLU B N 1
ATOM 1903 C CA . GLU B 1 121 ? -0.773 -15.773 -11.273 1 98.69 121 GLU B CA 1
ATOM 1904 C C . GLU B 1 121 ? -1.346 -16.094 -9.898 1 98.69 121 GLU B C 1
ATOM 1906 O O . GLU B 1 121 ? -0.628 -16.562 -9.016 1 98.69 121 GLU B O 1
ATOM 1911 N N . PHE B 1 122 ? -2.629 -15.781 -9.75 1 98.81 122 PHE B N 1
ATOM 1912 C CA . PHE B 1 122 ? -3.393 -16.203 -8.586 1 98.81 122 PHE B CA 1
ATOM 1913 C C . PHE B 1 122 ? -3.861 -17.641 -8.734 1 98.81 122 PHE B C 1
ATOM 1915 O O . PHE B 1 122 ? -4.492 -18 -9.734 1 98.81 122 PHE B O 1
ATOM 1922 N N . LEU B 1 123 ? -3.523 -18.516 -7.801 1 98.44 123 LEU B N 1
ATOM 1923 C CA . LEU B 1 123 ? -3.934 -19.906 -7.898 1 98.44 123 LEU B CA 1
ATOM 1924 C C . LEU B 1 123 ? -5.152 -20.188 -7.023 1 98.44 123 LEU B C 1
ATOM 1926 O O . LEU B 1 123 ? -6.172 -20.688 -7.508 1 98.44 123 LEU B O 1
ATOM 1930 N N . ASN B 1 124 ? -5.059 -19.859 -5.727 1 97.69 124 ASN B N 1
ATOM 1931 C CA . ASN B 1 124 ? -6.211 -20.047 -4.848 1 97.69 124 ASN B CA 1
ATOM 1932 C C . ASN B 1 124 ? -6.059 -19.25 -3.549 1 97.69 124 ASN B C 1
ATOM 1934 O O . ASN B 1 124 ? -4.969 -18.781 -3.229 1 97.69 124 ASN B O 1
ATOM 1938 N N . GLU B 1 125 ? -7.203 -19.031 -2.881 1 97.25 125 GLU B N 1
ATOM 1939 C CA . GLU B 1 125 ? -7.23 -18.5 -1.524 1 97.25 125 GLU B CA 1
ATOM 1940 C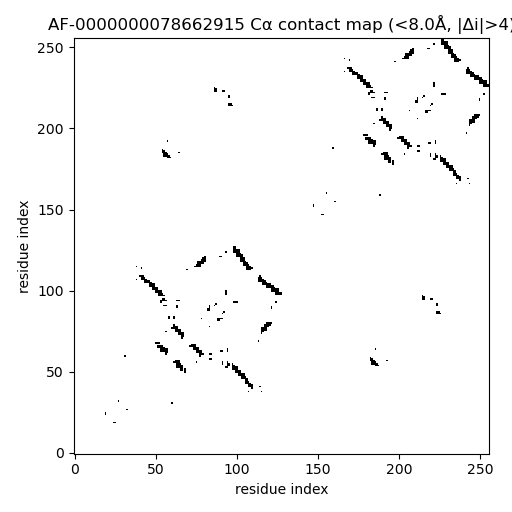 C . GLU B 1 125 ? -7.379 -19.609 -0.492 1 97.25 125 GLU B C 1
ATOM 1942 O O . GLU B 1 125 ? -8.156 -20.547 -0.689 1 97.25 125 GLU B O 1
ATOM 1947 N N . VAL B 1 126 ? -6.566 -19.453 0.524 1 92.12 126 VA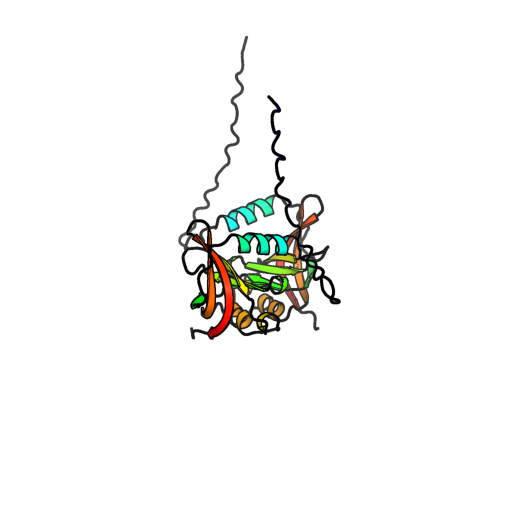L B N 1
ATOM 1948 C CA . VAL B 1 126 ? -6.617 -20.484 1.561 1 92.12 126 VAL B CA 1
ATOM 1949 C C . VAL B 1 126 ? -7.746 -20.172 2.541 1 92.12 126 VAL B C 1
ATOM 1951 O O . VAL B 1 126 ? -7.809 -19.078 3.096 1 92.12 126 VAL B O 1
ATOM 1954 N N . PRO B 1 127 ? -8.758 -21.031 2.67 1 80.69 127 PRO B N 1
ATOM 1955 C CA . PRO B 1 127 ? -9.867 -20.797 3.6 1 80.69 127 PRO B CA 1
ATOM 1956 C C . PRO B 1 127 ? -9.398 -20.547 5.031 1 80.69 127 PRO B C 1
ATOM 1958 O O . PRO B 1 127 ? -8.406 -21.141 5.469 1 80.69 127 PRO B O 1
ATOM 1961 N N . SER B 1 128 ? -9.836 -19.391 5.699 1 66.44 128 SER B N 1
ATOM 1962 C CA . SER B 1 128 ? -9.547 -19.156 7.109 1 66.44 128 SER B CA 1
ATOM 1963 C C . SER B 1 128 ? -10.133 -20.25 7.996 1 66.44 128 SER B C 1
ATOM 1965 O O . SER B 1 128 ? -11.148 -20.859 7.652 1 66.44 128 SER B O 1
#

InterPro domains:
  IPR057707 Domain of unknown function DUF7947 [PF25679] (48-122)

Nearest PDB structures (foldseek):
  4ycw-assembly2_E  TM=4.791E-01  e=3.251E-01  Homo sapiens
  7w3i-assembly1_A  TM=3.926E-01  e=1.960E+00  Homo sapiens
  4ex5-assembly1_A  TM=3.334E-01  e=1.233E+00  Burkholderia thailandensis E264
  4ex5-assembly1_B  TM=3.280E-01  e=1.163E+00  Burkholderia thailandensis E264
  6rk3-assembly1_A  TM=3.612E-01  e=1.960E+00  Staphylococcus aureus